Protein AF-A0A554JNN0-F1 (afdb_monomer)

Radius of gyration: 25.22 Å; Cα contacts (8 Å, |Δi|>4): 628; chains: 1; bounding box: 62×43×75 Å

Secondary structure (DSSP, 8-state):
----PPTT-GGGGSPPBPPPGGGTT-HHHHHHHHHHHHHHHTSTT--EEEGGGGT--BSEEEEESTTTS--------SSPPPPPPP--EEEEEEEEEEEE-S-EEEEEEEETTEEEEEEEEEEESEEEEEEE-TTS-EEEEEEETHHHHHHHHHHHHHTT--GGGT-EEEEE---SSPPPEEEEE-SHHHHHHHHHHHHTT---SEEE-PPPEEETTTTEEE--HHHHHHHHTT--EE--SS--HHHHHHHHTT--SEEEEES--SPPPHHHHTTSTTEEEEEESSSTTTT-SS-HHHHHHHHT-S----EEEE--SSTT-SEEEE-

pLDDT: mean 88.9, std 14.0, range [33.22, 98.75]

Structure (mmCIF, N/CA/C/O backbone):
data_AF-A0A554JNN0-F1
#
_entry.id   AF-A0A554JNN0-F1
#
loop_
_atom_site.group_PDB
_atom_site.id
_atom_site.type_symbol
_atom_site.label_atom_id
_atom_site.label_alt_id
_atom_site.label_comp_id
_atom_site.label_asym_id
_atom_site.label_entity_id
_atom_site.label_seq_id
_atom_site.pdbx_PDB_ins_code
_atom_site.Cartn_x
_atom_site.Cartn_y
_atom_site.Cartn_z
_atom_site.occupancy
_atom_site.B_iso_or_equiv
_atom_site.auth_seq_id
_atom_site.auth_comp_id
_atom_site.auth_asym_id
_atom_site.auth_atom_id
_atom_site.pdbx_PDB_model_num
ATOM 1 N N . MET A 1 1 ? 6.873 5.621 24.718 1.00 60.12 1 MET A N 1
ATOM 2 C CA . MET A 1 1 ? 6.036 5.608 23.501 1.00 60.12 1 MET A CA 1
ATOM 3 C C . MET A 1 1 ? 5.618 4.165 23.280 1.00 60.12 1 MET A C 1
ATOM 5 O O . MET A 1 1 ? 6.473 3.307 23.474 1.00 60.12 1 MET A O 1
ATOM 9 N N . LYS A 1 2 ? 4.340 3.880 23.017 1.00 79.38 2 LYS A N 1
ATOM 10 C CA . LYS A 1 2 ? 3.855 2.496 22.898 1.00 79.38 2 LYS A CA 1
ATOM 11 C C . LYS A 1 2 ? 3.923 2.032 21.443 1.00 79.38 2 LYS A C 1
ATOM 13 O O . LYS A 1 2 ? 3.616 2.806 20.545 1.00 79.38 2 LYS A O 1
ATOM 18 N N . GLU A 1 3 ? 4.375 0.803 21.228 1.00 87.62 3 GLU A N 1
ATOM 19 C CA . GLU A 1 3 ? 4.420 0.168 19.907 1.00 87.62 3 GLU A CA 1
ATOM 20 C C . GLU A 1 3 ? 3.164 -0.673 19.672 1.00 87.62 3 GLU A C 1
ATOM 22 O O . GLU A 1 3 ? 2.516 -1.107 20.630 1.00 87.62 3 GLU A O 1
ATOM 27 N N . ILE A 1 4 ? 2.831 -0.908 18.399 1.00 90.81 4 ILE A N 1
ATOM 28 C CA . ILE A 1 4 ? 1.707 -1.766 18.024 1.00 90.81 4 ILE A CA 1
ATOM 29 C C . ILE A 1 4 ? 2.109 -3.228 18.222 1.00 90.81 4 ILE A C 1
ATOM 31 O O . ILE A 1 4 ? 2.967 -3.760 17.512 1.00 90.81 4 ILE A O 1
ATOM 35 N N . VAL A 1 5 ? 1.473 -3.891 19.183 1.00 85.69 5 VAL A N 1
ATOM 36 C CA . VAL A 1 5 ? 1.703 -5.308 19.456 1.00 85.69 5 VAL A CA 1
ATOM 37 C C . VAL A 1 5 ? 1.178 -6.171 18.310 1.00 85.69 5 VAL A C 1
ATOM 39 O O . VAL A 1 5 ? 0.179 -5.844 17.663 1.00 85.69 5 VAL A O 1
ATOM 42 N N . GLN A 1 6 ? 1.872 -7.276 18.060 1.00 89.81 6 GLN A N 1
ATOM 43 C CA . GLN A 1 6 ? 1.575 -8.211 16.976 1.00 89.81 6 GLN A CA 1
ATOM 44 C C . GLN A 1 6 ? 0.825 -9.448 17.489 1.00 89.81 6 GLN A C 1
ATOM 46 O O . GLN A 1 6 ? 0.803 -9.715 18.696 1.00 89.81 6 GLN A O 1
ATOM 51 N N . ASP A 1 7 ? 0.215 -10.200 16.571 1.00 81.94 7 ASP A N 1
ATOM 52 C CA . ASP A 1 7 ? -0.456 -11.472 16.849 1.00 81.94 7 ASP A CA 1
ATOM 53 C C . ASP A 1 7 ? 0.439 -12.401 17.684 1.00 81.94 7 ASP A C 1
ATOM 55 O O . ASP A 1 7 ? 1.658 -12.457 17.518 1.00 81.94 7 ASP A O 1
ATOM 59 N N . GLY A 1 8 ? -0.182 -13.090 18.640 1.00 81.81 8 GLY A N 1
ATOM 60 C CA . GLY A 1 8 ? 0.491 -13.794 19.733 1.00 81.81 8 GLY A CA 1
ATOM 61 C C . GLY A 1 8 ? 0.581 -12.995 21.040 1.00 81.81 8 GLY A C 1
ATOM 62 O O . GLY A 1 8 ? 0.733 -13.600 22.102 1.00 81.81 8 GLY A O 1
ATOM 63 N N . ALA A 1 9 ? 0.417 -11.666 21.018 1.00 81.00 9 ALA A N 1
ATOM 64 C CA . ALA A 1 9 ? 0.306 -10.877 22.244 1.00 81.00 9 ALA A CA 1
ATOM 65 C C . ALA A 1 9 ? -1.024 -11.183 22.976 1.00 81.00 9 ALA A C 1
ATOM 67 O O . ALA A 1 9 ? -2.091 -10.973 22.394 1.00 81.00 9 ALA A O 1
ATOM 68 N N . PRO A 1 10 ? -1.012 -11.609 24.260 1.00 90.06 10 PRO A N 1
ATOM 69 C CA . PRO A 1 10 ? -2.232 -12.032 24.963 1.00 90.06 10 PRO A CA 1
ATOM 70 C C . PRO A 1 10 ? -3.334 -10.968 25.022 1.00 90.06 10 PRO A C 1
ATOM 72 O O . PRO A 1 10 ? -4.518 -11.288 24.972 1.00 90.06 10 PRO A O 1
ATOM 75 N N . VAL A 1 11 ? -2.946 -9.692 25.082 1.00 93.69 11 VAL A N 1
ATOM 76 C CA . VAL A 1 11 ? -3.864 -8.542 25.117 1.00 93.69 11 VAL A CA 1
ATOM 77 C C . VAL A 1 11 ? -4.769 -8.452 23.883 1.00 93.69 11 VAL A C 1
ATOM 79 O O . VAL A 1 11 ? -5.900 -8.000 24.006 1.00 93.69 11 VAL A O 1
ATOM 82 N N . LEU A 1 12 ? -4.316 -8.933 22.719 1.00 93.62 12 LEU A N 1
ATOM 83 C CA . LEU A 1 12 ? -5.098 -8.938 21.477 1.00 93.62 12 LEU A CA 1
ATOM 84 C C . LEU A 1 12 ? -6.195 -10.005 21.458 1.00 93.62 12 LEU A C 1
ATOM 86 O O . LEU A 1 12 ? -7.053 -9.973 20.584 1.00 93.62 12 LEU A O 1
ATOM 90 N N . ARG A 1 13 ? -6.140 -10.967 22.385 1.00 96.75 13 ARG A N 1
ATOM 91 C CA . ARG A 1 13 ? -7.076 -12.096 22.483 1.00 96.75 13 ARG A CA 1
ATOM 92 C C . ARG A 1 13 ? -7.992 -12.001 23.706 1.00 96.75 13 ARG A C 1
ATOM 94 O O . ARG A 1 13 ? -8.853 -12.853 23.900 1.00 96.75 13 ARG A O 1
ATOM 101 N N . GLY A 1 14 ? -7.809 -10.977 24.541 1.00 95.31 14 GLY A N 1
ATOM 102 C CA . GLY A 1 14 ? -8.673 -10.690 25.682 1.00 95.31 14 GLY A CA 1
ATOM 103 C C . GLY A 1 14 ? -9.831 -9.766 25.308 1.00 95.31 14 GLY A C 1
ATOM 104 O O . GLY A 1 14 ? -9.698 -8.903 24.444 1.00 95.31 14 GLY A O 1
ATOM 105 N N . THR A 1 15 ? -10.964 -9.902 25.996 1.00 98.12 15 THR A N 1
ATOM 106 C CA . THR A 1 15 ? -12.033 -8.899 25.932 1.00 98.12 15 THR A CA 1
ATOM 107 C C . THR A 1 15 ? -11.616 -7.667 26.729 1.00 98.12 15 THR A C 1
ATOM 109 O O . THR A 1 15 ? -11.332 -7.763 27.922 1.00 98.12 15 THR A O 1
ATOM 112 N N . ALA A 1 16 ? -11.581 -6.511 26.073 1.00 98.25 16 ALA A N 1
ATOM 113 C CA . ALA A 1 16 ? -11.189 -5.256 26.691 1.00 98.25 16 ALA A CA 1
ATOM 114 C C . ALA A 1 16 ? -12.245 -4.766 27.696 1.00 98.25 16 ALA A C 1
ATOM 116 O O . ALA A 1 16 ? -13.455 -4.881 27.471 1.00 98.25 16 ALA A O 1
ATOM 117 N N . GLU A 1 17 ? -11.780 -4.168 28.789 1.00 98.31 17 GLU A N 1
ATOM 118 C CA . GLU A 1 17 ? -12.611 -3.610 29.849 1.00 98.31 17 GLU A CA 1
ATOM 119 C C . GLU A 1 17 ? -13.149 -2.225 29.462 1.00 98.31 17 GLU A C 1
ATOM 121 O O . GLU A 1 17 ? -12.465 -1.450 28.785 1.00 98.31 17 GLU A O 1
ATOM 126 N N . PRO A 1 18 ? -14.370 -1.854 29.878 1.00 98.50 18 PRO A N 1
ATOM 127 C CA . PRO A 1 18 ? -14.846 -0.488 29.707 1.00 98.50 18 PRO A CA 1
ATOM 128 C C . PRO A 1 18 ? -13.898 0.524 30.366 1.00 98.50 18 PRO A C 1
ATOM 130 O O . PRO A 1 18 ? -13.476 0.337 31.505 1.00 98.50 18 PRO A O 1
ATOM 133 N N . VAL A 1 19 ? -13.617 1.632 29.680 1.00 98.50 19 VAL A N 1
ATOM 134 C CA . VAL A 1 19 ? -12.950 2.799 30.264 1.00 98.50 19 VAL A CA 1
ATOM 135 C C . VAL A 1 19 ? -13.787 3.295 31.453 1.00 98.50 19 VAL A C 1
ATOM 137 O O . VAL A 1 19 ? -14.963 3.625 31.254 1.00 98.50 19 VAL A O 1
ATOM 140 N N . PRO A 1 20 ? -13.221 3.357 32.675 1.00 98.00 20 PRO A N 1
ATOM 141 C CA . PRO A 1 20 ? -13.942 3.797 33.867 1.00 98.00 20 PRO A CA 1
ATOM 142 C C . PRO A 1 20 ? -14.425 5.251 33.792 1.00 98.00 20 PRO A C 1
ATOM 144 O O . PRO A 1 20 ? -13.711 6.121 33.298 1.00 98.00 20 PRO A O 1
ATOM 147 N N . GLU A 1 21 ? -15.578 5.545 34.404 1.00 97.25 21 GLU A N 1
ATOM 148 C CA . GLU A 1 21 ? -16.181 6.894 34.436 1.00 97.25 21 GLU A CA 1
ATOM 149 C C . GLU A 1 21 ? -15.220 7.996 34.911 1.00 97.25 21 GLU A C 1
ATOM 151 O O . GLU A 1 21 ? -15.190 9.092 34.360 1.00 97.25 21 GLU A O 1
ATOM 156 N N . LYS A 1 22 ? -14.370 7.687 35.894 1.00 97.31 22 LYS A N 1
ATOM 157 C CA . LYS A 1 22 ? -13.381 8.626 36.447 1.00 97.31 22 LYS A CA 1
ATOM 158 C C . LYS A 1 22 ? -12.305 9.079 35.448 1.00 97.31 22 LYS A C 1
ATOM 160 O O . LYS A 1 22 ? -11.602 10.042 35.734 1.00 97.31 22 LYS A O 1
ATOM 165 N N . LEU A 1 23 ? -12.127 8.364 34.332 1.00 97.31 23 LEU A N 1
ATOM 166 C CA . LEU A 1 23 ? -11.116 8.688 33.325 1.00 97.31 23 LEU A CA 1
ATOM 167 C C . LEU A 1 23 ? -11.629 9.660 32.255 1.00 97.31 23 LEU A C 1
ATOM 169 O O . LEU A 1 23 ? -10.813 10.276 31.569 1.00 97.31 23 LEU A O 1
ATOM 173 N N . PHE A 1 24 ? -12.939 9.850 32.109 1.00 97.69 24 PHE A N 1
ATOM 174 C CA . PHE A 1 24 ? -13.470 10.834 31.165 1.00 97.69 24 PHE A CA 1
ATOM 175 C C . PHE A 1 24 ? -13.072 12.255 31.592 1.00 97.69 24 PHE A C 1
ATOM 177 O O . PHE A 1 24 ? -13.142 12.610 32.766 1.00 97.69 24 PHE A O 1
ATOM 184 N N . GLY A 1 25 ? -12.586 13.055 30.641 1.00 95.06 25 GLY A N 1
ATOM 185 C CA . GLY A 1 25 ? -12.036 14.395 30.877 1.00 95.06 25 GLY A CA 1
ATOM 186 C C . GLY A 1 25 ? -10.689 14.418 31.616 1.00 95.06 25 GLY A C 1
ATOM 187 O O . GLY A 1 25 ? -10.175 15.497 31.906 1.00 95.06 25 GLY A O 1
ATOM 188 N N . SER A 1 26 ? -10.105 13.256 31.927 1.00 97.50 26 SER A N 1
ATOM 189 C CA . SER A 1 26 ? -8.841 13.169 32.661 1.00 97.50 26 SER A CA 1
ATOM 190 C C . SER A 1 26 ? -7.610 13.350 31.756 1.00 97.50 26 SER A C 1
ATOM 192 O O . SER A 1 26 ? -7.635 12.966 30.580 1.00 97.50 26 SER A O 1
ATOM 194 N N . PRO A 1 27 ? -6.483 13.846 32.305 1.00 97.56 27 PRO A N 1
ATOM 195 C CA . PRO A 1 27 ? -5.201 13.857 31.597 1.00 97.56 27 PRO A CA 1
ATOM 196 C C . PRO A 1 27 ? -4.705 12.459 31.206 1.00 97.56 27 PRO A C 1
ATOM 198 O O . PRO A 1 27 ? -4.003 12.315 30.210 1.00 97.56 27 PRO A O 1
ATOM 201 N N . GLU A 1 28 ? -5.071 11.430 31.974 1.00 97.38 28 GLU A N 1
ATOM 202 C CA . GLU A 1 28 ? -4.690 10.039 31.715 1.00 97.38 28 GLU A CA 1
ATOM 203 C C . GLU A 1 28 ? -5.331 9.513 30.424 1.00 97.38 28 GLU A C 1
ATOM 205 O O . GLU A 1 28 ? -4.630 8.995 29.555 1.00 97.38 28 GLU A O 1
ATOM 210 N N . LEU A 1 29 ? -6.641 9.720 30.246 1.00 97.69 29 LEU A N 1
ATOM 211 C CA . LEU A 1 29 ? -7.334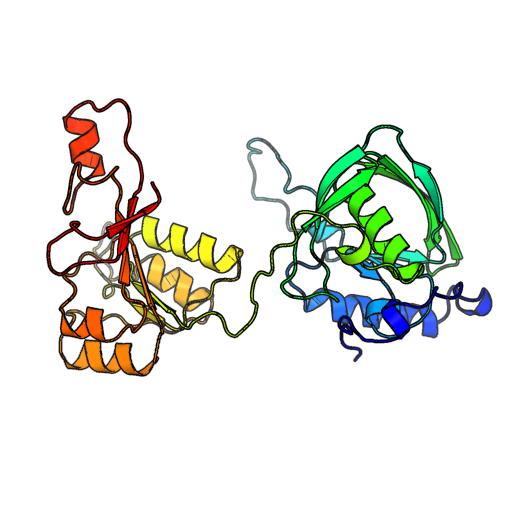 9.335 29.014 1.00 97.69 29 LEU A CA 1
ATOM 212 C C . LEU A 1 29 ? -6.835 10.141 27.810 1.00 97.69 29 LEU A C 1
ATOM 214 O O . LEU A 1 29 ? -6.620 9.574 26.741 1.00 97.69 29 LEU A O 1
ATOM 218 N N . ALA A 1 30 ? -6.597 11.444 27.984 1.00 96.62 30 ALA A N 1
ATOM 219 C CA . ALA A 1 30 ? -6.022 12.282 26.933 1.00 96.62 30 ALA A CA 1
ATOM 220 C C . ALA A 1 30 ? -4.623 11.796 26.517 1.00 96.62 30 ALA A C 1
ATOM 222 O O . ALA A 1 30 ? -4.306 11.754 25.328 1.00 96.62 30 ALA A O 1
ATOM 223 N N . ARG A 1 31 ? -3.796 11.375 27.484 1.00 97.00 31 ARG A N 1
ATOM 224 C CA . ARG A 1 31 ? -2.476 10.801 27.210 1.00 97.00 31 ARG A CA 1
ATOM 225 C C . ARG A 1 31 ? -2.576 9.476 26.459 1.00 97.00 31 ARG A C 1
ATOM 227 O O . ARG A 1 31 ? -1.810 9.278 25.524 1.00 97.00 31 ARG A O 1
ATOM 234 N N . LEU A 1 32 ? -3.516 8.607 26.831 1.00 97.56 32 LEU A N 1
ATOM 235 C CA . LEU A 1 32 ? -3.752 7.344 26.131 1.00 97.56 32 LEU A CA 1
ATOM 236 C C . LEU A 1 32 ? -4.152 7.572 24.668 1.00 97.56 32 LEU A C 1
ATOM 238 O O . LEU A 1 32 ? -3.576 6.951 23.781 1.00 97.56 32 LEU A O 1
ATOM 242 N N . VAL A 1 33 ? -5.096 8.484 24.415 1.00 97.19 33 VAL A N 1
ATOM 243 C CA . VAL A 1 33 ? -5.505 8.850 23.048 1.00 97.19 33 VAL A CA 1
ATOM 244 C C . VAL A 1 33 ? -4.307 9.356 22.246 1.00 97.19 33 VAL A C 1
ATOM 246 O O . VAL A 1 33 ? -4.108 8.920 21.117 1.00 97.19 33 VAL A O 1
ATOM 249 N N . LYS A 1 34 ? -3.469 10.209 22.847 1.00 96.00 34 LYS A N 1
ATOM 250 C CA . LYS A 1 34 ? -2.254 10.710 22.201 1.00 96.00 34 LYS A CA 1
ATOM 251 C C . LYS A 1 34 ? -1.250 9.597 21.889 1.00 96.00 34 LYS A C 1
ATOM 253 O O . LYS A 1 34 ? -0.681 9.585 20.807 1.00 96.00 34 LYS A O 1
ATOM 258 N N . ASP A 1 35 ? -1.033 8.658 22.810 1.00 96.69 35 ASP A N 1
ATOM 259 C CA . ASP A 1 35 ? -0.132 7.524 22.572 1.00 96.69 35 ASP A CA 1
ATOM 260 C C . ASP A 1 35 ? -0.649 6.628 21.423 1.00 96.69 35 ASP A C 1
ATOM 262 O O . ASP A 1 35 ? 0.155 6.072 20.678 1.00 96.69 35 ASP A O 1
ATOM 266 N N . MET A 1 36 ? -1.972 6.500 21.257 1.00 97.44 36 MET A N 1
ATOM 267 C CA . MET A 1 36 ? -2.581 5.783 20.126 1.00 97.44 36 MET A CA 1
ATOM 268 C C . MET A 1 36 ? -2.426 6.533 18.806 1.00 97.44 36 MET A C 1
ATOM 270 O O . MET A 1 36 ? -2.120 5.912 17.794 1.00 97.44 36 MET A O 1
ATOM 274 N N . GLU A 1 37 ? -2.614 7.851 18.816 1.00 95.00 37 GLU A N 1
ATOM 275 C CA . GLU A 1 37 ? -2.383 8.709 17.652 1.00 95.00 37 GLU A CA 1
ATOM 276 C C . GLU A 1 37 ? -0.914 8.637 17.213 1.00 95.00 37 GLU A C 1
ATOM 278 O O . GLU A 1 37 ? -0.634 8.289 16.075 1.00 95.00 37 GLU A O 1
ATOM 283 N N . GLU A 1 38 ? 0.040 8.814 18.134 1.00 93.69 38 GLU A N 1
ATOM 284 C CA . GLU A 1 38 ? 1.478 8.688 17.845 1.00 93.69 38 GLU A CA 1
ATOM 285 C C . GLU A 1 38 ? 1.861 7.301 17.291 1.00 93.69 38 GLU A C 1
ATOM 287 O O . GLU A 1 38 ? 2.803 7.192 16.504 1.00 93.69 38 GLU A O 1
ATOM 292 N N . ALA A 1 39 ? 1.168 6.234 17.704 1.00 92.38 39 ALA A N 1
ATOM 293 C CA . ALA A 1 39 ? 1.380 4.889 17.174 1.00 92.38 39 ALA A CA 1
ATOM 294 C C . ALA A 1 39 ? 0.796 4.727 15.762 1.00 92.38 39 ALA A C 1
ATOM 296 O O . ALA A 1 39 ? 1.474 4.199 14.885 1.00 92.38 39 ALA A O 1
ATOM 297 N N . LEU A 1 40 ? -0.427 5.211 15.531 1.00 93.06 40 LEU A N 1
ATOM 298 C CA . LEU A 1 40 ? -1.102 5.145 14.233 1.00 93.06 40 LEU A CA 1
ATOM 299 C C . LEU A 1 40 ? -0.416 6.021 13.171 1.00 93.06 40 LEU A C 1
ATOM 301 O O . LEU A 1 40 ? -0.373 5.666 11.994 1.00 93.06 40 LEU A O 1
ATOM 305 N N . ASP A 1 41 ? 0.167 7.144 13.578 1.00 88.56 41 ASP A N 1
ATOM 306 C CA . ASP A 1 41 ? 0.812 8.102 12.678 1.00 88.56 41 ASP A CA 1
ATOM 307 C C . ASP A 1 41 ? 2.071 7.548 12.013 1.00 88.56 41 ASP A C 1
ATOM 309 O O . ASP A 1 41 ? 2.408 7.962 10.904 1.00 88.56 41 ASP A O 1
ATOM 313 N N . LYS A 1 42 ? 2.724 6.572 12.651 1.00 84.25 42 LYS A N 1
ATOM 314 C CA . LYS A 1 42 ? 3.874 5.850 12.089 1.00 84.25 42 LYS A CA 1
ATOM 315 C C . LYS A 1 42 ? 3.485 4.849 11.007 1.00 84.25 42 LYS A C 1
ATOM 317 O O . LYS A 1 42 ? 4.336 4.444 10.222 1.00 84.25 42 LYS A O 1
ATOM 322 N N . GLU A 1 43 ? 2.219 4.456 10.963 1.00 82.31 43 GLU A N 1
ATOM 323 C CA . GLU A 1 43 ? 1.699 3.493 10.004 1.00 82.31 43 GLU A CA 1
ATOM 324 C C . GLU A 1 43 ? 1.011 4.269 8.878 1.00 82.31 43 GLU A C 1
ATOM 326 O O . GLU A 1 43 ? -0.122 4.726 9.032 1.00 82.31 43 GLU A O 1
ATOM 331 N N . ILE A 1 44 ? 1.709 4.456 7.753 1.00 73.94 44 ILE A N 1
ATOM 332 C CA . ILE A 1 44 ? 1.276 5.321 6.637 1.00 73.94 44 ILE A CA 1
ATOM 333 C C . ILE A 1 44 ? -0.139 4.964 6.152 1.00 73.94 44 ILE A C 1
ATOM 335 O O . ILE A 1 44 ? -0.956 5.856 5.925 1.00 73.94 44 ILE A O 1
ATOM 339 N N . GLU A 1 45 ? -0.450 3.671 6.068 1.00 71.38 45 GLU A N 1
ATOM 340 C CA . GLU A 1 45 ? -1.737 3.159 5.579 1.00 71.38 45 GLU A CA 1
ATOM 341 C C . GLU A 1 45 ? -2.769 2.895 6.690 1.00 71.38 45 GLU A C 1
ATOM 343 O O . GLU A 1 45 ? -3.907 2.514 6.417 1.00 71.38 45 GLU A O 1
ATOM 348 N N . GLY A 1 46 ? -2.405 3.085 7.962 1.00 85.69 46 GLY A N 1
ATOM 349 C CA . GLY A 1 46 ? -3.290 2.791 9.086 1.00 85.69 46 GLY A CA 1
ATOM 350 C C . GLY A 1 46 ? -4.472 3.762 9.155 1.00 85.69 46 GLY A C 1
ATOM 351 O O . GLY A 1 46 ? -4.280 4.965 9.329 1.00 85.69 46 GLY A O 1
ATOM 352 N N . VAL A 1 47 ? -5.705 3.260 9.070 1.00 92.19 47 VAL A N 1
ATOM 353 C CA . VAL A 1 47 ? -6.926 4.097 9.114 1.00 92.19 47 VAL A CA 1
ATOM 354 C C . VAL A 1 47 ? -7.547 4.215 10.508 1.00 92.19 47 VAL A C 1
ATOM 356 O O . VAL A 1 47 ? -8.242 5.193 10.796 1.00 92.19 47 VAL A O 1
ATOM 359 N N . ALA A 1 48 ? -7.303 3.238 11.377 1.00 96.88 48 ALA A N 1
ATOM 360 C CA . ALA A 1 48 ? -7.841 3.158 12.727 1.00 96.88 48 ALA A CA 1
ATOM 361 C C . ALA A 1 48 ? -6.917 2.325 13.631 1.00 96.88 48 ALA A C 1
ATOM 363 O O . ALA A 1 48 ? -6.017 1.640 13.139 1.00 96.88 48 ALA A O 1
ATOM 364 N N . LEU A 1 49 ? -7.100 2.454 14.947 1.00 98.06 49 LEU A N 1
ATOM 365 C CA . LEU A 1 49 ? -6.337 1.705 15.944 1.00 98.06 49 LEU A CA 1
ATOM 366 C C . LEU A 1 49 ? -7.147 1.527 17.233 1.00 98.06 49 LEU A C 1
ATOM 368 O O . LEU A 1 49 ? -7.634 2.509 17.805 1.00 98.06 49 LEU A O 1
ATOM 372 N N . ALA A 1 50 ? -7.220 0.300 17.741 1.00 98.69 50 ALA A N 1
ATOM 373 C CA . ALA A 1 50 ? -7.817 -0.035 19.028 1.00 98.69 50 ALA A CA 1
ATOM 374 C C . ALA A 1 50 ? -6.773 -0.051 20.159 1.00 98.69 50 ALA A C 1
ATOM 376 O O . ALA A 1 50 ? -5.623 -0.448 19.979 1.00 98.69 50 ALA A O 1
ATOM 377 N N . ALA A 1 51 ? -7.171 0.335 21.373 1.00 98.50 51 ALA A N 1
ATOM 378 C CA . ALA A 1 51 ? -6.278 0.397 22.533 1.00 98.50 51 ALA A CA 1
ATOM 379 C C . ALA A 1 51 ? -5.580 -0.946 22.861 1.00 98.50 51 ALA A C 1
ATOM 381 O O . ALA A 1 51 ? -4.391 -0.912 23.209 1.00 98.50 51 ALA A O 1
ATOM 382 N N . PRO A 1 52 ? -6.217 -2.130 22.691 1.00 98.56 52 PRO A N 1
ATOM 383 C CA . PRO A 1 52 ? -5.531 -3.412 22.862 1.00 98.56 52 PRO A CA 1
ATOM 384 C C . PRO A 1 52 ? -4.303 -3.570 21.960 1.00 98.56 52 PRO A C 1
ATOM 386 O O . PRO A 1 52 ? -3.320 -4.182 22.376 1.00 98.56 52 PRO A O 1
ATOM 389 N N . GLN A 1 53 ? -4.303 -2.953 20.774 1.00 98.19 53 GLN A N 1
ATOM 390 C CA . GLN A 1 53 ? -3.184 -3.010 19.833 1.00 98.19 53 GLN A CA 1
ATOM 391 C C . GLN A 1 53 ? -1.950 -2.248 20.311 1.00 98.19 53 GLN A C 1
ATOM 393 O O . GLN A 1 53 ? -0.863 -2.524 19.829 1.00 98.19 53 GLN A O 1
ATOM 398 N N . ILE A 1 54 ? -2.069 -1.362 21.300 1.00 97.38 54 ILE A N 1
ATOM 399 C CA . ILE A 1 54 ? -0.918 -0.750 21.989 1.00 97.38 54 ILE A CA 1
ATOM 400 C C . ILE A 1 54 ? -0.739 -1.306 23.410 1.00 97.38 54 ILE A C 1
ATOM 402 O O . ILE A 1 54 ? -0.163 -0.660 24.289 1.00 97.38 54 ILE A O 1
ATOM 406 N N . GLY A 1 55 ? -1.280 -2.498 23.672 1.00 96.19 55 GLY A N 1
ATOM 407 C CA . GLY A 1 55 ? -1.149 -3.189 24.951 1.00 96.19 55 GLY A CA 1
ATOM 408 C C . GLY A 1 55 ? -2.017 -2.633 26.079 1.00 96.19 55 GLY A C 1
ATOM 409 O O . GLY A 1 55 ? -1.693 -2.847 27.246 1.00 96.19 55 GLY A O 1
ATOM 410 N N . VAL A 1 56 ? -3.092 -1.900 25.769 1.00 97.88 56 VAL A N 1
ATOM 411 C CA . VAL A 1 56 ? -4.013 -1.345 26.772 1.00 97.88 56 VAL A CA 1
ATOM 412 C C . VAL A 1 56 ? -5.377 -2.023 26.655 1.00 97.88 56 VAL A C 1
ATOM 414 O O . VAL A 1 56 ? -6.058 -1.824 25.654 1.00 97.88 56 VAL A O 1
ATOM 417 N N . PRO A 1 57 ? -5.833 -2.784 27.663 1.00 97.75 57 PRO A N 1
ATOM 418 C CA . PRO A 1 57 ? -7.049 -3.587 27.566 1.00 97.75 57 PRO A CA 1
ATOM 419 C C . PRO A 1 57 ? -8.320 -2.754 27.809 1.00 97.75 57 PRO A C 1
ATOM 421 O O . PRO A 1 57 ? -9.197 -3.180 28.550 1.00 97.75 57 PRO A O 1
ATOM 424 N N . TYR A 1 58 ? -8.430 -1.565 27.209 1.00 98.62 58 TYR A N 1
ATOM 425 C CA . TYR A 1 58 ? -9.618 -0.715 27.314 1.00 98.62 58 TYR A CA 1
ATOM 426 C C . TYR A 1 58 ? -10.459 -0.724 26.039 1.00 98.62 58 TYR A C 1
ATOM 428 O O . TYR A 1 58 ? -9.934 -0.788 24.929 1.00 98.62 58 TYR A O 1
ATOM 436 N N . ARG A 1 59 ? -11.783 -0.609 26.195 1.00 98.69 59 ARG A N 1
ATOM 437 C CA . ARG A 1 59 ? -12.746 -0.468 25.094 1.00 98.69 59 ARG A CA 1
ATOM 438 C C . ARG A 1 59 ? -12.657 0.921 24.476 1.00 98.69 59 ARG A C 1
ATOM 440 O O . ARG A 1 59 ? -13.499 1.777 24.728 1.00 98.69 59 ARG A O 1
ATOM 447 N N . LEU A 1 60 ? -11.619 1.162 23.692 1.00 98.62 60 LEU A N 1
ATOM 448 C CA . LEU A 1 60 ? -11.365 2.448 23.063 1.00 98.62 60 LEU A CA 1
ATOM 449 C C . LEU A 1 60 ? -10.687 2.229 21.714 1.00 98.62 60 LEU A C 1
ATOM 451 O O . LEU A 1 60 ? -9.735 1.459 21.630 1.00 98.62 60 LEU A O 1
ATOM 455 N N . PHE A 1 61 ? -11.153 2.919 20.677 1.00 98.69 61 PHE A N 1
ATOM 456 C CA . PHE A 1 61 ? -10.453 2.988 19.395 1.00 98.69 61 PHE A CA 1
ATOM 457 C C . PHE A 1 61 ? -10.483 4.407 18.826 1.00 98.69 61 PHE A C 1
ATOM 459 O O . PHE A 1 61 ? -11.334 5.227 19.194 1.00 98.69 61 PHE A O 1
ATOM 466 N N . ILE A 1 62 ? -9.542 4.691 17.931 1.00 98.00 62 ILE A N 1
ATOM 467 C CA . ILE A 1 62 ? -9.455 5.945 17.181 1.00 98.00 62 ILE A CA 1
ATOM 468 C C . ILE A 1 62 ? -9.568 5.684 15.680 1.00 98.00 62 ILE A C 1
ATOM 470 O O . ILE A 1 62 ? -9.188 4.617 15.208 1.00 98.00 62 ILE A O 1
ATOM 474 N N . VAL A 1 63 ? -10.073 6.663 14.929 1.00 96.12 63 VAL A N 1
ATOM 475 C CA . VAL A 1 63 ? -10.178 6.619 13.462 1.00 96.12 63 VAL A CA 1
ATOM 476 C C . VAL A 1 63 ? -9.610 7.904 12.875 1.00 96.12 63 VAL A C 1
ATOM 478 O O . VAL A 1 63 ? -10.029 8.990 13.269 1.00 96.12 63 VAL A O 1
ATOM 481 N N . ARG A 1 64 ? -8.692 7.805 11.911 1.00 90.31 64 ARG A N 1
ATOM 482 C CA . ARG A 1 64 ? -8.118 8.958 11.199 1.00 90.31 64 ARG A CA 1
ATOM 483 C C . ARG A 1 64 ? -9.072 9.439 10.110 1.00 90.31 64 ARG A C 1
ATOM 485 O O . ARG A 1 64 ? -9.344 8.719 9.148 1.00 90.31 64 ARG A O 1
ATOM 492 N N . LYS A 1 65 ? -9.607 10.657 10.231 1.00 83.56 65 LYS A N 1
ATOM 493 C CA . LYS A 1 65 ? -10.553 11.202 9.238 1.00 83.56 65 LYS A CA 1
ATOM 494 C C . LYS A 1 65 ? -9.891 11.458 7.891 1.00 83.56 65 LYS A C 1
ATOM 496 O O . LYS A 1 65 ? -10.461 11.138 6.854 1.00 83.56 65 LYS A O 1
ATOM 501 N N . ASP A 1 66 ? -8.681 11.997 7.911 1.00 78.81 66 ASP A N 1
ATOM 502 C CA . ASP A 1 66 ? -7.873 12.297 6.727 1.00 78.81 66 ASP A CA 1
ATOM 503 C C . ASP A 1 66 ? -7.563 11.051 5.881 1.00 78.81 66 ASP A C 1
ATOM 505 O O . ASP A 1 66 ? -7.385 11.174 4.674 1.00 78.81 66 ASP A O 1
ATOM 509 N N . ARG A 1 67 ? -7.583 9.856 6.490 1.00 79.69 67 ARG A N 1
ATOM 510 C CA . ARG A 1 67 ? -7.331 8.563 5.824 1.00 79.69 67 ARG A CA 1
ATOM 511 C C . ARG A 1 67 ? -8.599 7.756 5.511 1.00 79.69 67 ARG A C 1
ATOM 513 O O . ARG A 1 67 ? -8.518 6.697 4.902 1.00 79.69 67 ARG A O 1
ATOM 520 N N . THR A 1 68 ? -9.774 8.228 5.937 1.00 70.31 68 THR A N 1
ATOM 521 C CA . THR A 1 68 ? -11.064 7.521 5.765 1.00 70.31 68 THR A CA 1
ATOM 522 C C . THR A 1 68 ? -12.072 8.276 4.914 1.00 70.31 68 THR A C 1
ATOM 524 O O . THR A 1 68 ? -13.117 7.729 4.544 1.00 70.31 68 THR A O 1
ATOM 527 N N . LEU A 1 69 ? -11.777 9.530 4.575 1.00 56.66 69 LEU A N 1
ATOM 528 C CA . LEU A 1 69 ? -12.511 10.232 3.541 1.00 56.66 69 LEU A CA 1
ATOM 529 C C . LEU A 1 69 ? -12.178 9.579 2.197 1.00 56.66 69 LEU A C 1
ATOM 531 O O . LEU A 1 69 ? -11.001 9.360 1.906 1.00 56.66 69 LEU A O 1
ATOM 535 N N . PRO A 1 70 ? -13.177 9.266 1.353 1.00 43.53 70 PRO A N 1
ATOM 536 C CA . PRO A 1 70 ? -12.867 8.932 -0.024 1.00 43.53 70 PRO A CA 1
ATOM 537 C C . PRO A 1 70 ? -12.040 10.089 -0.586 1.00 43.53 70 PRO A C 1
ATOM 539 O O . PRO A 1 70 ? -12.435 11.246 -0.395 1.00 43.53 70 PRO A O 1
ATOM 542 N N . PHE A 1 71 ? -10.933 9.792 -1.285 1.00 36.78 71 PHE A N 1
ATOM 543 C CA . PHE A 1 71 ? -10.387 10.733 -2.262 1.00 36.78 71 PHE A CA 1
ATOM 544 C C . PHE A 1 71 ? -11.593 11.287 -2.992 1.00 36.78 71 PHE A C 1
ATOM 546 O O . PHE A 1 71 ? -12.370 10.522 -3.577 1.00 36.78 71 PHE A O 1
ATOM 553 N N . GLN A 1 72 ? -11.843 12.581 -2.824 1.00 36.28 72 GLN A N 1
ATOM 554 C CA . GLN A 1 72 ? -12.991 13.199 -3.435 1.00 36.28 72 GLN A CA 1
ATOM 555 C C . GLN A 1 72 ? -12.935 12.835 -4.919 1.00 36.28 72 GLN A C 1
ATOM 557 O O . GLN A 1 72 ? -12.065 13.305 -5.647 1.00 36.28 72 GLN A O 1
ATOM 562 N N . LYS A 1 73 ? -13.895 12.028 -5.390 1.00 33.22 73 LYS A N 1
ATOM 563 C CA . LYS A 1 73 ? -14.333 12.068 -6.787 1.00 33.22 73 LYS A CA 1
ATOM 564 C C . LYS A 1 73 ? -15.013 13.420 -6.998 1.00 33.22 73 LYS A C 1
ATOM 566 O O . LYS A 1 73 ? -16.196 13.503 -7.312 1.00 33.22 73 LYS A O 1
ATOM 571 N N . GLU A 1 74 ? -14.291 14.504 -6.756 1.00 35.06 74 GLU A N 1
ATOM 572 C CA . GLU A 1 74 ? -14.645 15.782 -7.313 1.00 35.06 74 GLU A CA 1
ATOM 573 C C . GLU A 1 74 ? -14.247 15.672 -8.778 1.00 35.06 74 GLU A C 1
ATOM 575 O O . GLU A 1 74 ? -13.075 15.713 -9.142 1.00 35.06 74 GLU A O 1
ATOM 580 N N . GLY A 1 75 ? -15.258 15.471 -9.631 1.00 43.34 75 GLY A N 1
ATOM 581 C CA . GLY A 1 75 ? -15.128 15.812 -11.042 1.00 43.34 75 GLY A CA 1
ATOM 582 C C . GLY A 1 75 ? -14.497 17.204 -11.168 1.00 43.34 75 GLY A C 1
ATOM 583 O O . GLY A 1 75 ? -14.601 18.003 -10.236 1.00 43.34 75 GLY A O 1
ATOM 584 N N . PRO A 1 76 ? -13.830 17.495 -12.291 1.00 34.22 76 PRO A N 1
ATOM 585 C CA . PRO A 1 76 ? -12.813 18.536 -12.394 1.00 34.22 76 PRO A CA 1
ATOM 586 C C . PRO A 1 76 ? -13.326 19.870 -11.842 1.00 34.22 76 PRO A C 1
ATOM 588 O O . PRO A 1 76 ? -14.053 20.598 -12.520 1.00 34.22 76 PRO A O 1
ATOM 591 N N . LYS A 1 77 ? -12.962 20.204 -10.599 1.00 43.34 77 LYS A N 1
ATOM 592 C CA . LYS A 1 77 ? -13.200 21.541 -10.067 1.00 43.34 77 LYS A CA 1
ATOM 593 C C . LYS A 1 77 ? -12.090 22.441 -10.581 1.00 43.34 77 LYS A C 1
ATOM 595 O O . LYS A 1 77 ? -10.908 22.155 -10.423 1.00 43.34 77 LYS A O 1
ATOM 600 N N . LYS A 1 78 ? -12.478 23.545 -11.219 1.00 38.56 78 LYS A N 1
ATOM 601 C CA . LYS A 1 78 ? -11.554 24.623 -11.575 1.00 38.56 78 LYS A CA 1
ATOM 602 C C . LYS A 1 78 ? -11.070 25.293 -10.288 1.00 38.56 78 LYS A C 1
ATOM 604 O O . LYS A 1 78 ? -11.814 26.063 -9.688 1.00 38.56 78 LYS A O 1
A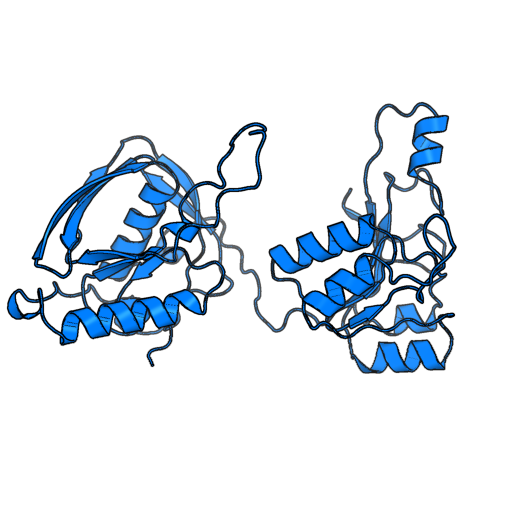TOM 609 N N . GLY A 1 79 ? -9.840 25.004 -9.888 1.00 49.66 79 GLY A N 1
ATOM 610 C CA . GLY A 1 79 ? -9.163 25.653 -8.768 1.00 49.66 79 GLY A CA 1
ATOM 611 C C . GLY A 1 79 ? -8.019 24.791 -8.233 1.00 49.66 79 GLY A C 1
ATOM 612 O O . GLY A 1 79 ? -8.001 23.590 -8.501 1.00 49.66 79 GLY A O 1
ATOM 613 N N . PRO A 1 80 ? -7.050 25.377 -7.512 1.00 39.53 80 PRO A N 1
ATOM 614 C CA . PRO A 1 80 ? -6.056 24.589 -6.795 1.00 39.53 80 PRO A CA 1
ATOM 615 C C . PRO A 1 80 ? -6.762 23.661 -5.788 1.00 39.53 80 PRO A C 1
ATOM 617 O O . PRO A 1 80 ? -7.779 24.067 -5.214 1.00 39.53 80 PRO A O 1
ATOM 620 N N . PRO A 1 81 ? -6.260 22.429 -5.583 1.00 48.22 81 PRO A N 1
ATOM 621 C CA . PRO A 1 81 ? -6.824 21.512 -4.601 1.00 48.22 81 PRO A CA 1
ATOM 622 C C . PRO A 1 81 ? -6.870 22.191 -3.230 1.00 48.22 81 PRO A C 1
ATOM 624 O O . PRO A 1 81 ? -5.937 22.902 -2.847 1.00 48.22 81 PRO A O 1
ATOM 627 N N . ALA A 1 82 ? -7.976 22.000 -2.506 1.00 48.69 82 ALA A N 1
ATOM 628 C CA . ALA A 1 82 ? -8.051 22.445 -1.123 1.00 48.69 82 ALA A CA 1
ATOM 629 C C . ALA A 1 82 ? -6.901 21.790 -0.336 1.00 48.69 82 ALA A C 1
ATOM 631 O O . ALA A 1 82 ? -6.595 20.620 -0.590 1.00 48.69 82 ALA A O 1
ATOM 632 N N . PRO A 1 83 ? -6.245 22.514 0.589 1.00 46.53 83 PRO A N 1
ATOM 633 C CA . PRO A 1 83 ? -5.238 21.902 1.442 1.00 46.53 83 PRO A CA 1
ATOM 634 C C . PRO A 1 83 ? -5.853 20.690 2.158 1.00 46.53 83 PRO A C 1
ATOM 636 O O . PRO A 1 83 ? -7.033 20.751 2.529 1.00 46.53 83 PRO A O 1
ATOM 639 N N . PRO A 1 84 ? -5.093 19.591 2.330 1.00 50.91 84 PRO A N 1
ATOM 640 C CA . PRO A 1 84 ? -5.592 18.427 3.042 1.00 50.91 84 PRO A CA 1
ATOM 641 C C . PRO A 1 84 ? -6.093 18.866 4.425 1.00 50.91 84 PRO A C 1
ATOM 643 O O . PRO A 1 84 ? -5.480 19.747 5.043 1.00 50.91 84 PRO A O 1
ATOM 646 N N . PRO A 1 85 ? -7.225 18.317 4.900 1.00 51.44 85 PRO A N 1
ATOM 647 C CA . PRO A 1 85 ? -7.708 18.627 6.236 1.00 51.44 85 PRO A CA 1
ATOM 648 C C . PRO A 1 85 ? -6.602 18.330 7.253 1.00 51.44 85 PRO A C 1
ATOM 650 O O . PRO A 1 85 ? -5.815 17.401 7.068 1.00 51.44 85 PRO A O 1
ATOM 653 N N . ALA A 1 86 ? -6.528 19.137 8.315 1.00 56.59 86 ALA A N 1
ATOM 654 C CA . ALA A 1 86 ? -5.590 18.879 9.399 1.00 56.59 86 ALA A CA 1
ATOM 655 C C . ALA A 1 86 ? -5.778 17.437 9.911 1.00 56.59 86 ALA A C 1
ATOM 657 O O . ALA A 1 86 ? -6.921 16.968 9.948 1.00 56.59 86 ALA A O 1
ATOM 658 N N . PRO A 1 87 ? -4.691 16.738 10.286 1.00 64.88 87 PRO A N 1
ATOM 659 C CA . PRO A 1 87 ? -4.791 15.396 10.842 1.00 64.88 87 PRO A CA 1
ATOM 660 C C . PRO A 1 87 ? -5.724 15.438 12.054 1.00 64.88 87 PRO A C 1
ATOM 662 O O . PRO A 1 87 ? -5.474 16.148 13.026 1.00 64.88 87 PRO A O 1
ATOM 665 N N . GLU A 1 88 ? -6.855 14.744 11.941 1.00 82.50 88 GLU A N 1
ATOM 666 C CA . GLU A 1 88 ? -7.909 14.740 12.951 1.00 82.50 88 GLU A CA 1
ATOM 667 C C . GLU A 1 88 ? -8.335 13.295 13.206 1.00 82.50 88 GLU A C 1
ATOM 669 O O . GLU A 1 88 ? -8.759 12.578 12.290 1.00 82.50 88 GLU A O 1
ATOM 674 N N . VAL A 1 89 ? -8.246 12.876 14.468 1.00 90.75 89 VAL A N 1
ATOM 675 C CA . VAL A 1 89 ? -8.738 11.577 14.929 1.00 90.75 89 VAL A CA 1
ATOM 676 C C . VAL A 1 89 ? -10.137 11.698 15.529 1.00 90.75 89 VAL A C 1
ATOM 678 O O . VAL A 1 89 ? -10.428 12.581 16.335 1.00 90.75 89 VAL A O 1
ATOM 681 N N . GLU A 1 90 ? -11.022 10.766 15.189 1.00 94.38 90 GLU A N 1
ATOM 682 C CA . GLU A 1 90 ? -12.248 10.530 15.944 1.00 94.38 90 GLU A CA 1
ATOM 683 C C . GLU A 1 90 ? -12.018 9.454 16.991 1.00 94.38 90 GLU A C 1
ATOM 685 O O . GLU A 1 90 ? -11.600 8.349 16.664 1.00 94.38 90 GLU A O 1
ATOM 690 N N . VAL A 1 91 ? -12.372 9.748 18.239 1.00 97.62 91 VAL A N 1
ATOM 691 C CA . VAL A 1 91 ? -12.204 8.813 19.356 1.00 97.62 91 VAL A CA 1
ATOM 692 C C . VAL A 1 91 ? -13.546 8.211 19.755 1.00 97.62 91 VAL A C 1
ATOM 694 O O . VAL A 1 91 ? -14.518 8.945 19.970 1.00 97.62 91 VAL A O 1
ATOM 697 N N . TYR A 1 92 ? -13.592 6.888 19.888 1.00 98.44 92 TYR A N 1
ATOM 698 C CA . TYR A 1 92 ? -14.764 6.120 20.298 1.00 98.44 92 TYR A CA 1
ATOM 699 C C . TYR A 1 92 ? -14.440 5.357 21.581 1.00 98.44 92 TYR A C 1
ATOM 701 O O . TYR A 1 92 ? -13.706 4.372 21.571 1.00 98.44 92 TYR A O 1
ATOM 709 N N . VAL A 1 93 ? -14.987 5.831 22.698 1.00 98.69 93 VAL A N 1
ATOM 710 C CA . VAL A 1 93 ? -14.8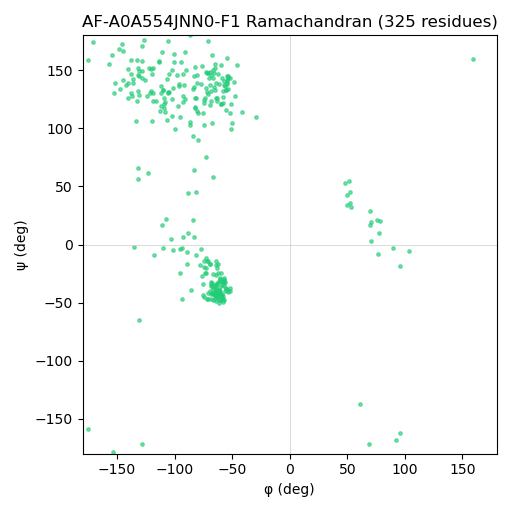02 5.249 24.031 1.00 98.69 93 VAL A CA 1
ATOM 711 C C . VAL A 1 93 ? -16.026 4.421 24.404 1.00 98.69 93 VAL A C 1
ATOM 713 O O . VAL A 1 93 ? -17.157 4.867 24.222 1.00 98.69 93 VAL A O 1
ATOM 716 N N . ASN A 1 94 ? -15.811 3.224 24.941 1.00 98.50 94 ASN A N 1
ATOM 717 C CA . ASN A 1 94 ? -16.835 2.234 25.277 1.00 98.50 94 ASN A CA 1
ATOM 718 C C . ASN A 1 94 ? -17.849 1.989 24.142 1.00 98.50 94 ASN A C 1
ATOM 720 O O . ASN A 1 94 ? -19.054 2.105 24.371 1.00 98.50 94 ASN A O 1
ATOM 724 N N . PRO A 1 95 ? -17.393 1.684 22.911 1.00 98.38 95 PRO A N 1
ATOM 725 C CA . PRO A 1 95 ? -18.288 1.529 21.777 1.00 98.38 95 PRO A CA 1
ATOM 726 C C . PRO A 1 95 ? -19.109 0.229 21.823 1.00 98.38 95 PRO A C 1
ATOM 728 O O . PRO A 1 95 ? -18.644 -0.825 22.279 1.00 98.38 95 PRO A O 1
ATOM 731 N N . GLU A 1 96 ? -20.316 0.315 21.267 1.00 97.75 96 GLU A N 1
ATOM 732 C CA . GLU A 1 96 ? -21.288 -0.761 21.084 1.00 97.75 96 GLU A CA 1
ATOM 733 C C . GLU A 1 96 ? -21.943 -0.657 19.694 1.00 97.75 96 GLU A C 1
ATOM 735 O O . GLU A 1 96 ? -22.434 0.405 19.300 1.00 97.75 96 GLU A O 1
ATOM 740 N N . ILE A 1 97 ? -21.985 -1.765 18.946 1.00 98.19 97 ILE A N 1
ATOM 741 C CA . ILE A 1 97 ? -22.752 -1.853 17.697 1.00 98.19 97 ILE A CA 1
ATOM 742 C C . ILE A 1 97 ? -24.225 -2.092 18.040 1.00 98.19 97 ILE A C 1
ATOM 744 O O . ILE A 1 97 ? -24.594 -3.152 18.532 1.00 98.19 97 ILE A O 1
ATOM 748 N N . LEU A 1 98 ? -25.082 -1.115 17.742 1.00 97.69 98 LEU A N 1
ATOM 749 C CA . LEU A 1 98 ? -26.516 -1.179 18.036 1.00 97.69 98 LEU A CA 1
ATOM 750 C C . LEU A 1 98 ? -27.327 -1.880 16.948 1.00 97.69 98 LEU A C 1
ATOM 752 O O . LEU A 1 98 ? -28.331 -2.533 17.225 1.00 97.69 98 LEU A O 1
ATOM 756 N N . LYS A 1 99 ? -26.972 -1.630 15.685 1.00 97.44 99 LYS A N 1
ATOM 757 C CA . LYS A 1 99 ? -27.727 -2.092 14.515 1.00 97.44 99 LYS A CA 1
ATOM 758 C C . LYS A 1 99 ? -26.770 -2.443 13.394 1.00 97.44 99 LYS A C 1
ATOM 760 O O . LYS A 1 99 ? -25.821 -1.706 13.140 1.00 97.44 99 LYS A O 1
ATOM 765 N N . THR A 1 100 ? -27.093 -3.506 12.674 1.00 97.88 100 THR A N 1
ATOM 766 C CA . THR A 1 100 ? -26.390 -3.925 11.462 1.00 97.88 100 THR A CA 1
ATOM 767 C C . THR A 1 100 ? -27.386 -4.142 10.325 1.00 97.88 100 THR A C 1
ATOM 769 O O . THR A 1 100 ? -28.557 -4.476 10.539 1.00 97.88 100 THR A O 1
ATOM 772 N N . SER A 1 101 ? -26.957 -3.912 9.086 1.00 97.62 101 SER A N 1
ATOM 773 C CA . SER A 1 101 ? -27.767 -4.232 7.909 1.00 97.62 101 SER A CA 1
ATOM 774 C C . SER A 1 101 ? -27.867 -5.740 7.697 1.00 97.62 101 SER A C 1
ATOM 776 O O . SER A 1 101 ? -26.905 -6.463 7.904 1.00 97.62 101 SER A O 1
ATOM 778 N N . ARG A 1 102 ? -28.984 -6.245 7.158 1.00 96.38 102 ARG A N 1
ATOM 779 C CA . ARG A 1 102 ? -29.046 -7.656 6.712 1.00 96.38 102 ARG A CA 1
ATOM 780 C C . ARG A 1 102 ? -28.065 -7.952 5.575 1.00 96.38 102 ARG A C 1
ATOM 782 O O . ARG A 1 102 ? -27.535 -9.054 5.490 1.00 96.38 102 ARG A O 1
ATOM 789 N N . LYS A 1 103 ? -27.849 -6.968 4.698 1.00 96.69 103 LYS A N 1
ATOM 790 C CA . LYS A 1 103 ? -26.911 -7.068 3.581 1.00 96.69 103 LYS A CA 1
ATOM 791 C C . LYS A 1 103 ? -25.474 -7.007 4.098 1.00 96.69 103 LYS A C 1
ATOM 793 O O . LYS A 1 103 ? -25.156 -6.158 4.937 1.00 96.69 103 LYS A O 1
ATOM 798 N N . ARG A 1 104 ? -24.644 -7.910 3.581 1.00 97.38 104 ARG A N 1
ATOM 799 C CA . ARG A 1 104 ? -23.209 -8.000 3.849 1.00 97.38 104 ARG A CA 1
ATOM 800 C C . ARG A 1 104 ? -22.435 -7.844 2.545 1.00 97.38 104 ARG A C 1
ATOM 802 O O . ARG A 1 104 ? -22.952 -8.216 1.492 1.00 97.38 104 ARG A O 1
ATOM 809 N N . ALA A 1 105 ? -21.220 -7.328 2.639 1.00 91.81 105 ALA A N 1
ATOM 810 C CA . ALA A 1 105 ? -20.269 -7.235 1.543 1.00 91.81 105 ALA A CA 1
ATOM 811 C C . ALA A 1 105 ? -19.009 -8.031 1.887 1.00 91.81 105 ALA A C 1
ATOM 813 O O . ALA A 1 105 ? -18.621 -8.118 3.053 1.00 91.81 105 ALA A O 1
ATOM 814 N N . ASN A 1 106 ? -18.393 -8.618 0.864 1.00 93.62 106 ASN A N 1
ATOM 815 C CA . ASN A 1 106 ? -17.040 -9.144 0.975 1.00 93.62 106 ASN A CA 1
ATOM 816 C C . ASN A 1 106 ? -16.077 -7.977 0.790 1.00 93.62 106 ASN A C 1
ATOM 818 O O . ASN A 1 106 ? -16.207 -7.239 -0.187 1.00 93.62 106 ASN A O 1
ATOM 822 N N . MET A 1 107 ? -15.170 -7.794 1.738 1.00 88.44 107 MET A N 1
ATOM 823 C CA . MET A 1 107 ? -14.228 -6.684 1.745 1.00 88.44 107 MET A CA 1
ATOM 824 C C . MET A 1 107 ? -12.853 -7.221 2.114 1.00 88.44 107 MET A C 1
ATOM 826 O O . MET A 1 107 ? -12.742 -8.089 2.980 1.00 88.44 107 MET A O 1
ATOM 830 N N . ASP A 1 108 ? -11.822 -6.727 1.441 1.00 89.38 108 ASP A N 1
ATOM 831 C CA . ASP A 1 108 ? -10.454 -7.078 1.793 1.00 89.38 108 ASP A CA 1
ATOM 832 C C . ASP A 1 108 ? -10.035 -6.292 3.042 1.00 89.38 108 ASP A C 1
ATOM 834 O O . ASP A 1 108 ? -10.375 -5.116 3.209 1.00 89.38 108 ASP A O 1
ATOM 838 N N . GLU A 1 109 ? -9.353 -6.979 3.954 1.00 89.50 109 GLU A N 1
ATOM 839 C CA . GLU A 1 109 ? -8.872 -6.458 5.230 1.00 89.50 109 GLU A CA 1
ATOM 840 C C . GLU A 1 109 ? -7.401 -6.811 5.432 1.00 89.50 109 GLU A C 1
ATOM 842 O O . GLU A 1 109 ? -6.942 -7.897 5.070 1.00 89.50 109 GLU A O 1
ATOM 847 N N . GLY A 1 110 ? -6.694 -5.886 6.073 1.00 88.56 110 GLY A N 1
ATOM 848 C CA . GLY A 1 110 ? -5.426 -6.110 6.756 1.00 88.56 110 GLY A CA 1
ATOM 849 C C . GLY A 1 110 ? -5.520 -5.549 8.176 1.00 88.56 110 GLY A C 1
ATOM 850 O O . GLY A 1 110 ? -6.489 -4.872 8.520 1.00 88.56 110 GLY A O 1
ATOM 851 N N . CYS A 1 111 ? -4.527 -5.833 9.017 1.00 93.56 111 CYS A N 1
ATOM 852 C CA . CYS A 1 111 ? -4.499 -5.358 10.399 1.00 93.56 111 CYS A CA 1
ATOM 853 C C . CYS A 1 111 ? -3.078 -4.976 10.814 1.00 93.56 111 CYS A C 1
ATOM 855 O O . CYS A 1 111 ? -2.135 -5.736 10.589 1.00 93.56 111 CYS A O 1
ATOM 857 N N . LEU A 1 112 ? -2.931 -3.847 11.512 1.00 91.19 112 LEU A N 1
ATOM 858 C CA . LEU A 1 112 ? -1.638 -3.368 12.022 1.00 91.19 112 LEU A CA 1
ATOM 859 C C . LEU A 1 112 ? -0.999 -4.323 13.051 1.00 91.19 112 LEU A C 1
ATOM 861 O O . LEU A 1 112 ? 0.216 -4.294 13.255 1.00 91.19 112 LEU A O 1
ATOM 865 N N . SER A 1 113 ? -1.804 -5.197 13.665 1.00 89.50 113 SER A N 1
ATOM 866 C CA . SER A 1 113 ? -1.360 -6.256 14.581 1.00 89.50 113 SER A CA 1
ATOM 867 C C . SER A 1 113 ? -1.166 -7.620 13.910 1.00 89.50 113 SER A C 1
ATOM 869 O O . SER A 1 113 ? -0.730 -8.557 14.570 1.00 89.50 113 SER A O 1
ATOM 871 N N . VAL A 1 114 ? -1.470 -7.767 12.619 1.00 86.38 114 VAL A N 1
ATOM 872 C CA . VAL A 1 114 ? -1.238 -9.003 11.853 1.00 86.38 114 VAL A CA 1
ATOM 873 C C . VAL A 1 114 ? -0.540 -8.645 10.542 1.00 86.38 114 VAL A C 1
ATOM 875 O O . VAL A 1 114 ? -1.094 -8.745 9.446 1.00 86.38 114 VAL A O 1
ATOM 878 N N . ARG A 1 115 ? 0.696 -8.162 10.665 1.00 80.06 115 ARG A N 1
ATOM 879 C CA . ARG A 1 115 ? 1.447 -7.628 9.527 1.00 80.06 115 ARG A CA 1
ATOM 880 C C . ARG A 1 115 ? 1.691 -8.674 8.442 1.00 80.06 115 ARG A C 1
ATOM 882 O O . ARG A 1 115 ? 2.063 -9.817 8.713 1.00 80.06 115 ARG A O 1
ATOM 889 N N . GLY A 1 116 ? 1.523 -8.242 7.194 1.00 68.88 116 GLY A N 1
ATOM 890 C CA . GLY A 1 116 ? 1.772 -9.067 6.016 1.00 68.88 116 GLY A CA 1
ATOM 891 C C . GLY A 1 116 ? 0.777 -10.197 5.796 1.00 68.88 116 GLY A C 1
ATOM 892 O O . GLY A 1 116 ? 1.059 -11.117 5.032 1.00 68.88 116 GLY A O 1
ATOM 893 N N . ILE A 1 117 ? -0.381 -10.158 6.446 1.00 76.31 117 ILE A N 1
ATOM 894 C CA . ILE A 1 117 ? -1.500 -11.036 6.122 1.00 76.31 117 ILE A CA 1
ATOM 895 C C . ILE A 1 117 ? -2.676 -10.153 5.739 1.00 76.31 117 ILE A C 1
ATOM 897 O O . ILE A 1 117 ? -3.006 -9.202 6.443 1.00 76.31 117 ILE A O 1
ATOM 901 N N . TYR A 1 118 ? -3.302 -10.502 4.625 1.00 84.94 118 TYR A N 1
ATOM 902 C CA . TYR A 1 118 ? -4.529 -9.896 4.140 1.00 84.94 118 TYR A CA 1
ATOM 903 C C . TYR A 1 118 ? -5.529 -11.002 3.847 1.00 84.94 118 TYR A C 1
ATOM 905 O O . TYR A 1 118 ? -5.160 -12.158 3.633 1.00 84.94 118 TYR A O 1
ATOM 913 N N . GLY A 1 119 ? -6.806 -10.668 3.833 1.00 88.19 119 GLY A N 1
ATOM 914 C CA . GLY A 1 119 ? -7.833 -11.615 3.436 1.00 88.19 119 GLY A CA 1
ATOM 915 C C . GLY A 1 119 ? -9.183 -10.956 3.296 1.00 88.19 119 GLY A C 1
ATOM 916 O O . GLY A 1 119 ? -9.370 -9.792 3.634 1.00 88.19 119 GLY A O 1
ATOM 917 N N . THR A 1 120 ? -10.142 -11.731 2.820 1.00 93.25 120 THR A N 1
ATOM 918 C CA . THR A 1 120 ? -11.492 -11.247 2.571 1.00 93.25 120 THR A CA 1
ATOM 919 C C . THR A 1 120 ? -12.390 -11.582 3.759 1.00 93.25 120 THR A C 1
ATOM 921 O O . THR A 1 120 ? -12.621 -12.754 4.073 1.00 93.25 120 THR A O 1
ATOM 924 N N . THR A 1 121 ? -12.949 -10.569 4.410 1.00 95.12 121 THR A N 1
ATOM 925 C CA . THR A 1 121 ? -13.964 -10.713 5.460 1.00 95.12 121 THR A CA 1
ATOM 926 C C . THR A 1 121 ? -15.354 -10.439 4.890 1.00 95.12 121 THR A C 1
ATOM 928 O O . THR A 1 121 ? -15.523 -9.770 3.871 1.00 95.12 121 THR A O 1
ATOM 931 N N . SER A 1 122 ? -16.388 -10.963 5.550 1.00 97.12 122 SER A N 1
ATOM 932 C CA . SER A 1 122 ? -17.772 -10.592 5.252 1.00 97.12 122 SER A CA 1
ATOM 933 C C . SER A 1 122 ? -18.263 -9.619 6.317 1.00 97.12 122 SER A C 1
ATOM 935 O O . SER A 1 122 ? -18.474 -10.028 7.458 1.00 97.12 122 SER A O 1
ATOM 937 N N . ARG A 1 123 ? -18.478 -8.353 5.963 1.00 97.56 123 ARG A N 1
ATOM 938 C CA . ARG A 1 123 ? -18.911 -7.283 6.883 1.00 97.56 123 ARG A CA 1
ATOM 939 C C . ARG A 1 123 ? -20.306 -6.789 6.553 1.00 97.56 123 ARG A C 1
ATOM 941 O O . ARG A 1 123 ? -20.784 -6.970 5.431 1.00 97.56 123 ARG A O 1
ATOM 948 N N . HIS A 1 124 ? -20.996 -6.205 7.520 1.00 98.12 124 HIS A N 1
ATOM 949 C CA . HIS A 1 124 ? -22.285 -5.578 7.272 1.00 98.12 124 HIS A CA 1
ATOM 950 C C . HIS A 1 124 ? -22.091 -4.279 6.478 1.00 98.12 124 HIS A C 1
ATOM 952 O O . HIS A 1 124 ? -21.292 -3.420 6.825 1.00 98.12 124 HIS A O 1
ATOM 958 N N . GLU A 1 125 ? -22.855 -4.086 5.399 1.00 95.88 125 GLU A N 1
ATOM 959 C CA . GLU A 1 125 ? -22.693 -2.876 4.573 1.00 95.88 125 GLU A CA 1
ATOM 960 C C . GLU A 1 125 ? -22.982 -1.579 5.334 1.00 95.88 125 GLU A C 1
ATOM 962 O O . GLU A 1 125 ? -22.532 -0.507 4.919 1.00 95.88 125 GLU A O 1
ATOM 967 N N . ARG A 1 126 ? -23.787 -1.659 6.401 1.00 97.31 126 ARG A N 1
ATOM 968 C CA . ARG A 1 126 ? -24.122 -0.541 7.277 1.00 97.31 126 ARG A CA 1
ATOM 969 C C . ARG A 1 126 ? -24.162 -0.975 8.732 1.00 97.31 126 ARG A C 1
ATOM 971 O O . ARG A 1 126 ? -24.763 -1.998 9.065 1.00 97.31 126 ARG A O 1
ATOM 978 N N . VAL A 1 127 ? -23.633 -0.114 9.592 1.00 97.69 127 VAL A N 1
ATOM 979 C CA . VAL A 1 127 ? -23.588 -0.300 11.043 1.00 97.69 127 VAL A CA 1
ATOM 980 C C . VAL A 1 127 ? -23.972 1.000 11.739 1.00 97.69 127 VAL A C 1
ATOM 982 O O . VAL A 1 127 ? -23.624 2.085 11.279 1.00 97.69 127 VAL A O 1
ATOM 985 N N . THR A 1 128 ? -24.700 0.905 12.848 1.00 98.12 128 THR A N 1
ATOM 986 C CA . THR A 1 128 ? -24.888 2.015 13.787 1.00 98.12 128 THR A CA 1
ATOM 987 C C . THR A 1 128 ? -24.127 1.708 15.060 1.00 98.12 128 THR A C 1
ATOM 989 O O . THR A 1 128 ? -24.413 0.705 15.712 1.00 98.12 128 THR A O 1
ATOM 992 N N . ILE A 1 129 ? -23.193 2.584 15.417 1.00 97.75 129 ILE A N 1
ATOM 993 C CA . ILE A 1 129 ? -22.406 2.485 16.642 1.00 97.75 129 ILE A CA 1
ATOM 994 C C . ILE A 1 129 ? -22.869 3.536 17.650 1.00 97.75 129 ILE A C 1
ATOM 996 O O . ILE A 1 129 ? -23.184 4.668 17.275 1.00 97.75 129 ILE A O 1
ATOM 1000 N N . ARG A 1 130 ? -22.885 3.169 18.928 1.00 98.38 130 ARG A N 1
ATOM 1001 C CA . ARG A 1 130 ? -22.988 4.082 20.067 1.00 98.38 130 ARG A CA 1
ATOM 1002 C C . ARG A 1 130 ? -21.675 4.057 20.821 1.00 98.38 130 ARG A C 1
ATOM 1004 O O . ARG A 1 130 ? -21.124 2.988 21.037 1.00 98.38 130 ARG A O 1
ATOM 1011 N N . ALA A 1 131 ? -21.180 5.215 21.221 1.00 98.31 131 ALA A N 1
ATOM 1012 C CA . ALA A 1 131 ? -19.975 5.346 22.026 1.00 98.31 131 ALA A CA 1
ATOM 1013 C C . ALA A 1 131 ? -20.035 6.640 22.846 1.00 98.31 131 ALA A C 1
ATOM 1015 O O . ALA A 1 131 ? -20.989 7.418 22.758 1.00 98.31 131 ALA A O 1
ATOM 1016 N N . ARG A 1 132 ? -18.980 6.896 23.611 1.00 98.00 132 ARG A N 1
ATOM 1017 C CA . ARG A 1 132 ? -18.701 8.180 24.249 1.00 98.00 132 ARG A CA 1
ATOM 1018 C C . ARG A 1 132 ? -17.448 8.812 23.658 1.00 98.00 132 ARG A C 1
ATOM 1020 O O . ARG A 1 132 ? -16.604 8.130 23.078 1.00 98.00 132 ARG A O 1
ATOM 1027 N N . ARG A 1 133 ? -17.323 10.125 23.799 1.00 96.88 133 ARG A N 1
ATOM 1028 C CA . ARG A 1 133 ? -16.101 10.881 23.506 1.00 96.88 133 ARG A CA 1
ATOM 1029 C C . ARG A 1 133 ? -15.229 10.988 24.765 1.00 96.88 133 ARG A C 1
ATOM 1031 O O . ARG A 1 133 ? -15.725 10.716 25.859 1.00 96.88 133 ARG A O 1
ATOM 1038 N N . PRO A 1 134 ? -13.949 11.390 24.652 1.00 96.44 134 PRO A N 1
ATOM 1039 C CA . PRO A 1 134 ? -13.065 11.543 25.809 1.00 96.44 134 PRO A CA 1
ATOM 1040 C C . PRO A 1 134 ? -13.581 12.512 26.878 1.00 96.44 134 PRO A C 1
ATOM 1042 O O . PRO A 1 134 ? -13.292 12.317 28.052 1.00 96.44 134 PRO A O 1
ATOM 1045 N N . ASP A 1 135 ? -14.370 13.519 26.497 1.00 95.25 135 ASP A N 1
ATOM 1046 C CA . ASP A 1 135 ? -15.028 14.463 27.415 1.00 95.25 135 ASP A CA 1
ATOM 1047 C C . ASP A 1 135 ? -16.271 13.882 28.119 1.00 95.25 135 ASP A C 1
ATOM 1049 O O . ASP A 1 135 ? -16.874 14.529 28.971 1.00 95.25 135 ASP A O 1
ATOM 1053 N N . GLY A 1 136 ? -16.661 12.655 27.769 1.00 94.62 136 GLY A N 1
ATOM 1054 C CA . GLY A 1 136 ? -17.813 11.958 28.320 1.00 94.62 136 GLY A CA 1
ATOM 1055 C C . GLY A 1 136 ? -19.126 12.185 27.574 1.00 94.62 136 GLY A C 1
ATOM 1056 O O . GLY A 1 136 ? -20.117 11.548 27.941 1.00 94.62 136 GLY A O 1
ATOM 1057 N N . SER A 1 137 ? -19.155 13.024 26.537 1.00 96.50 137 SER A N 1
ATOM 1058 C CA . SER A 1 137 ? -20.340 13.226 25.699 1.00 96.50 137 SER A CA 1
ATOM 1059 C C . SER A 1 137 ? -20.693 11.962 24.906 1.00 96.50 137 SER A C 1
ATOM 1061 O O . SER A 1 137 ? -19.825 11.172 24.534 1.00 96.50 137 SER A O 1
ATOM 1063 N N . ASN A 1 138 ? -21.987 11.743 24.663 1.00 96.69 138 ASN A N 1
ATOM 1064 C CA . ASN A 1 138 ? -22.469 10.584 23.912 1.00 96.69 138 ASN A CA 1
ATOM 1065 C C . ASN A 1 138 ? -22.395 10.837 22.404 1.00 96.69 138 ASN A C 1
ATOM 1067 O O . ASN A 1 138 ? -22.692 11.934 21.932 1.00 96.69 138 ASN A O 1
ATOM 1071 N N . VAL A 1 139 ? -22.087 9.791 21.641 1.00 95.81 139 VAL A N 1
ATOM 1072 C CA . VAL A 1 139 ? -22.170 9.788 20.182 1.00 95.81 139 VAL A CA 1
ATOM 1073 C C . VAL A 1 139 ? -22.909 8.542 19.701 1.00 95.81 139 VAL A C 1
ATOM 1075 O O . VAL A 1 139 ? -22.613 7.424 20.115 1.00 95.81 139 VAL A O 1
ATOM 1078 N N . GLU A 1 140 ? -23.863 8.734 18.796 1.00 97.50 140 GLU A N 1
ATOM 1079 C CA . GLU A 1 140 ? -24.478 7.658 18.022 1.00 97.50 140 GLU A CA 1
ATOM 1080 C C . GLU A 1 140 ? -24.305 7.979 16.538 1.00 97.50 140 GLU A C 1
ATOM 1082 O O . GLU A 1 140 ? -24.617 9.086 16.094 1.00 97.50 140 GLU A O 1
ATOM 1087 N N . ARG A 1 141 ? -23.764 7.033 15.766 1.00 93.56 141 ARG A N 1
ATOM 1088 C CA . ARG A 1 141 ? -23.427 7.256 14.359 1.00 93.56 141 ARG A CA 1
ATOM 1089 C C . ARG A 1 141 ? -23.755 6.046 13.502 1.00 93.56 141 ARG A C 1
ATOM 1091 O O . ARG A 1 141 ? -23.268 4.947 13.742 1.00 93.56 141 ARG A O 1
ATOM 1098 N N . GLY A 1 142 ? -24.535 6.280 12.449 1.00 94.75 142 GLY A N 1
ATOM 1099 C CA . GLY A 1 142 ? -24.677 5.350 11.332 1.00 94.75 142 GLY A CA 1
ATOM 1100 C C . GLY A 1 142 ? -23.545 5.517 10.318 1.00 94.75 142 GLY A C 1
ATOM 1101 O O . GLY A 1 142 ? -23.217 6.639 9.932 1.00 94.75 142 GLY A O 1
ATOM 1102 N N . ALA A 1 143 ? -22.988 4.406 9.855 1.00 93.75 143 ALA A N 1
ATOM 1103 C CA . ALA A 1 143 ? -21.935 4.334 8.852 1.00 93.75 143 ALA A CA 1
ATOM 1104 C C . ALA A 1 143 ? -22.269 3.285 7.782 1.00 93.75 143 ALA A C 1
ATOM 1106 O O . ALA A 1 143 ? -23.092 2.396 8.003 1.00 93.75 143 ALA A O 1
ATOM 1107 N N . GLY A 1 144 ? -21.641 3.407 6.613 1.00 93.50 144 GLY A N 1
ATOM 1108 C CA . GLY A 1 144 ? -21.682 2.400 5.557 1.00 93.50 144 GLY A CA 1
ATOM 1109 C C . GLY A 1 144 ? -20.357 2.319 4.803 1.00 93.50 144 GLY A C 1
ATOM 1110 O O . GLY A 1 144 ? -19.518 3.210 4.950 1.00 93.50 144 GLY A O 1
ATOM 1111 N N . GLY A 1 145 ? -20.177 1.265 4.006 1.00 90.62 145 GLY A N 1
ATOM 1112 C CA . GLY A 1 145 ? -18.934 1.029 3.261 1.00 90.62 145 GLY A CA 1
ATOM 1113 C C . GLY A 1 145 ? -17.728 0.876 4.193 1.00 90.62 145 GLY A C 1
ATOM 1114 O O . GLY A 1 145 ? -17.846 0.252 5.245 1.00 90.62 145 GLY A O 1
ATOM 1115 N N . LEU A 1 146 ? -16.596 1.497 3.840 1.00 90.75 146 LEU A N 1
ATOM 1116 C CA . LEU A 1 146 ? -15.342 1.410 4.604 1.00 90.75 146 LEU A CA 1
ATOM 1117 C C . LEU A 1 146 ? -15.507 1.786 6.087 1.00 90.75 146 LEU A C 1
ATOM 1119 O O . LEU A 1 146 ? -14.957 1.126 6.955 1.00 90.75 146 LEU A O 1
ATOM 1123 N N . MET A 1 147 ? -16.309 2.802 6.414 1.00 94.25 147 MET A N 1
ATOM 1124 C CA . MET A 1 147 ? -16.499 3.193 7.817 1.00 94.25 147 MET A CA 1
ATOM 1125 C C . MET A 1 147 ? -17.276 2.135 8.625 1.00 94.25 147 MET A C 1
ATOM 1127 O O . MET A 1 147 ? -17.029 1.972 9.815 1.00 94.25 147 MET A O 1
ATOM 1131 N N . ALA A 1 148 ? -18.205 1.399 7.998 1.00 96.06 148 ALA A N 1
ATOM 1132 C CA . ALA A 1 148 ? -18.872 0.276 8.666 1.00 96.06 148 ALA A CA 1
ATOM 1133 C C . ALA A 1 148 ? -17.891 -0.881 8.907 1.00 96.06 148 ALA A C 1
ATOM 1135 O O . ALA A 1 148 ? -17.840 -1.404 10.016 1.00 96.06 148 ALA A O 1
ATOM 1136 N N . GLN A 1 149 ? -17.053 -1.186 7.910 1.00 96.69 149 GLN A N 1
ATOM 1137 C CA . GLN A 1 149 ? -15.968 -2.162 8.022 1.00 96.69 149 GLN A CA 1
ATOM 1138 C C . GLN A 1 149 ? -14.997 -1.811 9.157 1.00 96.69 149 GLN A C 1
ATOM 1140 O O . GLN A 1 149 ? -14.718 -2.672 9.985 1.00 96.69 149 GLN A O 1
ATOM 1145 N N . ILE A 1 150 ? -14.549 -0.552 9.247 1.00 97.12 150 ILE A N 1
ATOM 1146 C CA . ILE A 1 150 ? -13.682 -0.072 10.334 1.00 97.12 150 ILE A CA 1
ATOM 1147 C C . ILE A 1 150 ? -14.358 -0.286 11.689 1.00 97.12 150 ILE A C 1
ATOM 1149 O O . ILE A 1 150 ? -13.761 -0.872 12.579 1.00 97.12 150 ILE A O 1
ATOM 1153 N N . PHE A 1 151 ? -15.617 0.125 11.863 1.00 98.06 151 PHE A N 1
ATOM 1154 C CA . PHE A 1 151 ? -16.304 -0.068 13.145 1.00 98.06 151 PHE A CA 1
ATOM 1155 C C . PHE A 1 151 ? -16.422 -1.536 13.546 1.00 98.06 151 PHE A C 1
ATOM 1157 O O . PHE A 1 151 ? -16.234 -1.852 14.717 1.00 98.06 151 PHE A O 1
ATOM 1164 N N . GLU A 1 152 ? -16.731 -2.427 12.606 1.00 98.50 152 GLU A N 1
ATOM 1165 C CA . GLU A 1 152 ? -16.768 -3.863 12.883 1.00 98.50 152 GLU A CA 1
ATOM 1166 C C . GLU A 1 152 ? -15.377 -4.402 13.246 1.00 98.50 152 GLU A C 1
ATOM 1168 O O . GLU A 1 152 ? -15.255 -5.124 14.230 1.00 98.50 152 GLU A O 1
ATOM 1173 N N . HIS A 1 153 ? -14.334 -4.006 12.512 1.00 98.50 153 HIS A N 1
ATOM 1174 C CA . HIS A 1 153 ? -12.951 -4.426 12.752 1.00 98.50 153 HIS A CA 1
ATOM 1175 C C . HIS A 1 153 ? -12.414 -3.946 14.108 1.00 98.50 153 HIS A C 1
ATOM 1177 O O . HIS A 1 153 ? -11.885 -4.733 14.891 1.00 98.50 153 HIS A O 1
ATOM 1183 N N . GLU A 1 154 ? -12.589 -2.667 14.437 1.00 98.56 154 GLU A N 1
ATOM 1184 C CA . GLU A 1 154 ? -12.111 -2.130 15.710 1.00 98.56 154 GLU A CA 1
ATOM 1185 C C . GLU A 1 154 ? -12.892 -2.711 16.894 1.00 98.56 154 GLU A C 1
ATOM 1187 O O . GLU A 1 154 ? -12.317 -2.977 17.947 1.00 98.56 154 GLU A O 1
ATOM 1192 N N . VAL A 1 155 ? -14.198 -2.966 16.744 1.00 98.62 155 VAL A N 1
ATOM 1193 C CA . VAL A 1 155 ? -14.995 -3.625 17.792 1.00 98.62 155 VAL A CA 1
ATOM 1194 C C . VAL A 1 155 ? -14.582 -5.087 17.983 1.00 98.62 155 VAL A C 1
ATOM 1196 O O . VAL A 1 155 ? -14.578 -5.546 19.126 1.00 98.62 155 VAL A O 1
ATOM 1199 N N . ASP A 1 156 ? -14.184 -5.797 16.924 1.00 98.62 156 ASP A N 1
ATOM 1200 C CA . ASP A 1 156 ? -13.593 -7.137 17.033 1.00 98.62 156 ASP A CA 1
ATOM 1201 C C . ASP A 1 156 ? -12.334 -7.113 17.913 1.00 98.62 156 ASP A C 1
ATOM 1203 O O . ASP A 1 156 ? -12.246 -7.895 18.864 1.00 98.62 156 ASP A O 1
ATOM 1207 N N . HIS A 1 157 ? -11.425 -6.150 17.702 1.00 98.69 157 HIS A N 1
ATOM 1208 C CA . HIS A 1 157 ? -10.239 -5.976 18.549 1.00 98.69 157 HIS A CA 1
ATOM 1209 C C . HIS A 1 157 ? -10.587 -5.787 20.029 1.00 98.69 157 HIS A C 1
ATOM 1211 O O . HIS A 1 157 ? -9.922 -6.347 20.901 1.00 98.69 157 HIS A O 1
ATOM 1217 N N . LEU A 1 158 ? -11.649 -5.036 20.337 1.00 98.75 158 LEU A N 1
ATOM 1218 C CA . LEU A 1 158 ? -12.108 -4.850 21.720 1.00 98.75 158 LEU A CA 1
ATOM 1219 C C . LEU A 1 158 ? -12.705 -6.119 22.338 1.00 98.75 158 LEU A C 1
ATOM 1221 O O . LEU A 1 158 ? -12.867 -6.192 23.557 1.00 98.75 158 LEU A O 1
ATOM 1225 N N . ASN A 1 159 ? -13.057 -7.102 21.516 1.00 98.56 159 ASN A N 1
ATOM 1226 C CA . ASN A 1 159 ? -13.598 -8.387 21.940 1.00 98.56 159 ASN A CA 1
ATOM 1227 C C . ASN A 1 159 ? -12.556 -9.516 21.871 1.00 98.56 159 ASN A C 1
ATOM 1229 O O . ASN A 1 159 ? -12.902 -10.661 22.151 1.00 98.56 159 ASN A O 1
ATOM 1233 N N . GLY A 1 160 ? -11.297 -9.202 21.548 1.00 97.69 160 GLY A N 1
ATOM 1234 C CA . GLY A 1 160 ? -10.218 -10.184 21.439 1.00 97.69 160 GLY A CA 1
ATOM 1235 C C . GLY A 1 160 ? -10.234 -10.990 20.137 1.00 97.69 160 GLY A C 1
ATOM 1236 O O . GLY A 1 160 ? -9.675 -12.086 20.086 1.00 97.69 160 GLY A O 1
ATOM 1237 N N . ILE A 1 161 ? -10.910 -10.480 19.107 1.00 98.50 161 ILE A N 1
ATOM 1238 C CA . ILE A 1 161 ? -11.061 -11.122 17.800 1.00 98.50 161 ILE A CA 1
ATOM 1239 C C . ILE A 1 161 ? -10.155 -10.391 16.809 1.00 98.50 161 ILE A C 1
ATOM 1241 O O . ILE A 1 161 ? -10.183 -9.165 16.712 1.00 98.50 161 ILE A O 1
ATOM 1245 N N . LEU A 1 162 ? -9.350 -11.143 16.063 1.00 96.94 162 LEU A N 1
ATOM 1246 C CA . LEU A 1 162 ? -8.574 -10.623 14.940 1.00 96.94 162 LEU A CA 1
ATOM 1247 C C . LEU A 1 162 ? -9.267 -11.007 13.636 1.00 96.94 162 LEU A C 1
ATOM 1249 O O . LEU A 1 162 ? -9.883 -12.064 13.543 1.00 96.94 162 LEU A O 1
ATOM 1253 N N . PHE A 1 163 ? -9.127 -10.194 12.587 1.00 97.25 163 PHE A N 1
ATOM 1254 C CA . PHE A 1 163 ? -9.796 -10.481 11.311 1.00 97.25 163 PHE A CA 1
ATOM 1255 C C . PHE A 1 163 ? -9.430 -11.864 10.733 1.00 97.25 163 PHE A C 1
ATOM 1257 O O . PHE A 1 163 ? -10.265 -12.500 10.094 1.00 97.25 163 PHE A O 1
ATOM 1264 N N . ILE A 1 164 ? -8.215 -12.364 11.004 1.00 94.81 164 ILE A N 1
ATOM 1265 C CA . ILE A 1 164 ? -7.753 -13.704 10.602 1.00 94.81 164 ILE A CA 1
ATOM 1266 C C . ILE A 1 164 ? -8.566 -14.855 11.211 1.00 94.81 164 ILE A C 1
ATOM 1268 O O . ILE A 1 164 ? -8.499 -15.967 10.694 1.00 94.81 164 ILE A O 1
ATOM 1272 N N . ASP A 1 165 ? -9.353 -14.605 12.259 1.00 95.88 165 ASP A N 1
ATOM 1273 C CA . ASP A 1 165 ? -10.200 -15.620 12.892 1.00 95.88 165 ASP A CA 1
ATOM 1274 C C . ASP A 1 165 ? -11.420 -15.974 12.023 1.00 95.88 165 ASP A C 1
ATOM 1276 O O . ASP A 1 165 ? -11.975 -17.070 12.130 1.00 95.88 165 ASP A O 1
ATOM 1280 N N . HIS A 1 166 ? -11.842 -15.062 11.140 1.00 95.88 166 HIS A N 1
ATOM 1281 C CA . HIS A 1 166 ? -13.027 -15.233 10.288 1.00 95.88 166 HIS A CA 1
ATOM 1282 C C . HIS A 1 166 ? -12.830 -14.834 8.822 1.00 95.88 166 HIS A C 1
ATOM 1284 O O . HIS A 1 166 ? -13.761 -14.981 8.020 1.00 95.88 166 HIS A O 1
ATOM 1290 N N . ALA A 1 167 ? -11.652 -14.339 8.446 1.00 94.50 167 ALA A N 1
ATOM 1291 C CA . ALA A 1 167 ? -11.308 -14.045 7.062 1.00 94.50 167 ALA A CA 1
ATOM 1292 C C . ALA A 1 167 ? -11.151 -15.323 6.226 1.00 94.50 167 ALA A C 1
ATOM 1294 O O . ALA A 1 167 ? -10.734 -16.383 6.695 1.00 94.50 167 ALA A O 1
ATOM 1295 N N . LYS A 1 168 ? -11.483 -15.206 4.943 1.00 92.69 168 LYS A N 1
ATOM 1296 C CA . LYS A 1 168 ? -11.267 -16.229 3.917 1.00 92.69 168 LYS A CA 1
ATOM 1297 C C . LYS A 1 168 ? -10.204 -15.752 2.940 1.00 92.69 168 LYS A C 1
ATOM 1299 O O . LYS A 1 168 ? -9.894 -14.567 2.895 1.00 92.69 168 LYS A O 1
ATOM 1304 N N . ASN A 1 169 ? -9.693 -16.677 2.129 1.00 90.44 169 ASN A N 1
ATOM 1305 C CA . ASN A 1 169 ? -8.693 -16.380 1.100 1.00 90.44 169 ASN A CA 1
ATOM 1306 C C . ASN A 1 169 ? -7.494 -15.615 1.680 1.00 90.44 169 ASN A C 1
ATOM 1308 O O . ASN A 1 169 ? -7.077 -14.604 1.125 1.00 90.44 169 ASN A O 1
ATOM 1312 N N . LEU A 1 170 ? -6.989 -16.067 2.834 1.00 81.12 170 LEU A N 1
ATOM 1313 C CA . LEU A 1 170 ? -5.840 -15.437 3.470 1.00 81.12 170 LEU A CA 1
ATOM 1314 C C . LEU A 1 170 ? -4.642 -15.498 2.522 1.00 81.12 170 LEU A C 1
ATOM 1316 O O . LEU A 1 170 ? -4.197 -16.580 2.134 1.00 81.12 170 LEU A O 1
ATOM 1320 N N . VAL A 1 171 ? -4.118 -14.329 2.182 1.00 69.81 171 VAL A N 1
ATOM 1321 C CA . VAL A 1 171 ? -2.882 -14.164 1.431 1.00 69.81 171 VAL A CA 1
ATOM 1322 C C . VAL A 1 171 ? -1.848 -13.611 2.389 1.00 69.81 171 VAL A C 1
ATOM 1324 O O . VAL A 1 171 ? -2.050 -12.586 3.041 1.00 69.81 171 VAL A O 1
ATOM 1327 N N . ARG A 1 172 ? -0.714 -14.299 2.477 1.00 65.88 172 ARG A N 1
ATOM 1328 C CA . ARG A 1 172 ? 0.448 -13.762 3.166 1.00 65.88 172 ARG A CA 1
ATOM 1329 C C . ARG A 1 172 ? 1.240 -12.930 2.173 1.00 65.88 172 ARG A C 1
ATOM 1331 O O . ARG A 1 172 ? 1.916 -13.474 1.305 1.00 65.88 172 ARG A O 1
ATOM 1338 N N . ILE A 1 173 ? 1.153 -11.618 2.318 1.00 59.69 173 ILE A N 1
ATOM 1339 C CA . ILE A 1 173 ? 2.073 -10.690 1.679 1.00 59.69 173 ILE A CA 1
ATOM 1340 C C . ILE A 1 173 ? 3.283 -10.608 2.599 1.00 59.69 173 ILE A C 1
ATOM 1342 O O . ILE A 1 173 ? 3.297 -9.881 3.594 1.00 59.69 173 ILE A O 1
ATOM 1346 N N . SER A 1 174 ? 4.280 -11.440 2.313 1.00 44.91 174 SER A N 1
ATOM 1347 C CA . SER A 1 174 ? 5.558 -11.437 3.012 1.00 44.91 174 SER A CA 1
ATOM 1348 C C . SER A 1 174 ? 6.115 -10.013 3.059 1.00 44.91 174 SER A C 1
ATOM 1350 O O . SER A 1 174 ? 6.647 -9.527 2.074 1.00 44.91 174 SER A O 1
ATOM 1352 N N . HIS A 1 175 ? 6.036 -9.372 4.226 1.00 46.50 175 HIS A N 1
ATOM 1353 C CA . HIS A 1 175 ? 6.913 -8.256 4.588 1.00 46.50 175 HIS A CA 1
ATOM 1354 C C . HIS A 1 175 ? 8.236 -8.790 5.165 1.00 46.50 175 HIS A C 1
ATOM 1356 O O . HIS A 1 175 ? 8.927 -8.088 5.901 1.00 46.50 175 HIS A O 1
ATOM 1362 N N . GLY A 1 176 ? 8.597 -10.053 4.873 1.00 43.25 176 GLY A N 1
ATOM 1363 C CA . GLY A 1 176 ? 10.016 -10.415 4.894 1.00 43.25 176 GLY A CA 1
ATOM 1364 C C . GLY A 1 176 ? 10.733 -9.400 4.014 1.00 43.25 176 GLY A C 1
ATOM 136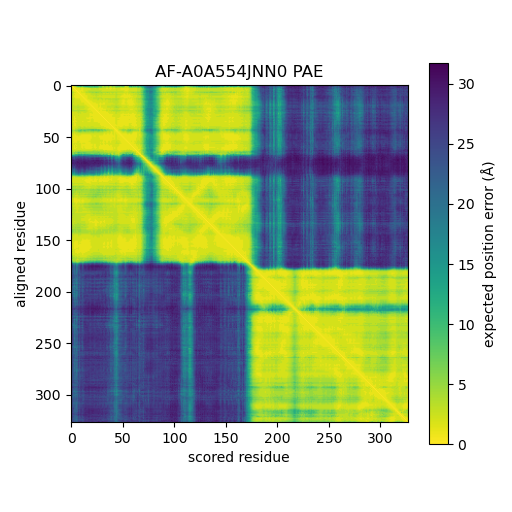5 O O . GLY A 1 176 ? 10.093 -8.950 3.064 1.00 43.25 176 GLY A O 1
ATOM 1366 N N . ALA A 1 177 ? 11.956 -8.993 4.391 1.00 48.94 177 ALA A N 1
ATOM 1367 C CA . ALA A 1 177 ? 12.767 -8.030 3.642 1.00 48.94 177 ALA A CA 1
ATOM 1368 C C . ALA A 1 177 ? 12.401 -8.147 2.166 1.00 48.94 177 ALA A C 1
ATOM 1370 O O . ALA A 1 177 ? 12.567 -9.239 1.612 1.00 48.94 177 ALA A O 1
ATOM 1371 N N . GLN A 1 178 ? 11.721 -7.125 1.619 1.00 59.22 178 GLN A N 1
ATOM 1372 C CA . GLN A 1 178 ? 11.318 -7.179 0.219 1.00 59.22 178 GLN A CA 1
ATOM 1373 C C . GLN A 1 178 ? 12.558 -7.626 -0.538 1.00 59.22 178 GLN A C 1
ATOM 1375 O O . GLN A 1 178 ? 13.613 -7.047 -0.260 1.00 59.22 178 GLN A O 1
ATOM 1380 N N . PRO A 1 179 ? 12.477 -8.680 -1.375 1.00 70.62 179 PRO A N 1
ATOM 1381 C CA . PRO A 1 179 ? 13.658 -9.126 -2.083 1.00 70.62 179 PRO A CA 1
ATOM 1382 C C . PRO A 1 179 ? 14.248 -7.890 -2.753 1.00 70.62 179 PRO A C 1
ATOM 1384 O O . PRO A 1 179 ? 13.534 -7.162 -3.453 1.00 70.62 179 PRO A O 1
ATOM 1387 N N . SER A 1 180 ? 15.494 -7.588 -2.393 1.00 84.94 180 SER A N 1
ATOM 1388 C CA . SER A 1 180 ? 16.160 -6.348 -2.773 1.00 84.94 180 SER A CA 1
ATOM 1389 C C . SER A 1 180 ? 16.109 -6.237 -4.287 1.00 84.94 180 SER A C 1
ATOM 1391 O O . SER A 1 180 ? 16.374 -7.213 -4.996 1.00 84.94 180 SER A O 1
ATOM 1393 N N . PHE A 1 181 ? 15.730 -5.078 -4.816 1.00 95.94 181 PHE A N 1
ATOM 1394 C CA . PHE A 1 181 ? 15.624 -4.928 -6.261 1.00 95.94 181 PHE A CA 1
ATOM 1395 C C . PHE A 1 181 ? 16.173 -3.610 -6.767 1.00 95.94 181 PHE A C 1
ATOM 1397 O O . PHE A 1 181 ? 16.078 -2.565 -6.122 1.00 95.94 181 PHE A O 1
ATOM 1404 N N . ALA A 1 182 ? 16.734 -3.685 -7.970 1.00 97.56 182 ALA A N 1
ATOM 1405 C CA . ALA A 1 182 ? 17.160 -2.526 -8.730 1.00 97.56 182 ALA A CA 1
ATOM 1406 C C . ALA A 1 182 ? 16.066 -2.130 -9.726 1.00 97.56 182 ALA A C 1
ATOM 1408 O O . ALA A 1 182 ? 15.487 -2.977 -10.412 1.00 97.56 182 ALA A O 1
ATOM 1409 N N . TYR A 1 183 ? 15.811 -0.832 -9.853 1.00 98.38 183 TYR A N 1
ATOM 1410 C CA . TYR A 1 183 ? 14.865 -0.297 -10.826 1.00 98.38 183 TYR A CA 1
ATOM 1411 C C . TYR A 1 183 ? 15.600 0.426 -11.952 1.00 98.38 183 TYR A C 1
ATOM 1413 O O . TYR A 1 183 ? 16.334 1.379 -11.709 1.00 98.38 183 TYR A O 1
ATOM 1421 N N . PHE A 1 184 ? 15.389 0.009 -13.197 1.00 98.56 184 PHE A N 1
ATOM 1422 C CA . PHE A 1 184 ? 15.991 0.618 -14.377 1.00 98.56 184 PHE A CA 1
ATOM 1423 C C . PHE A 1 184 ? 14.926 1.313 -15.209 1.00 98.56 184 PHE A C 1
ATOM 1425 O O . PHE A 1 184 ? 14.031 0.666 -15.748 1.00 98.56 184 PHE A O 1
ATOM 1432 N N . GLY A 1 185 ? 15.059 2.619 -15.402 1.00 97.31 185 GLY A N 1
ATOM 1433 C CA . GLY A 1 185 ? 14.129 3.354 -16.247 1.00 97.31 185 GLY A CA 1
ATOM 1434 C C . GLY A 1 185 ? 14.515 4.807 -16.428 1.00 97.31 185 GLY A C 1
ATOM 1435 O O . GLY A 1 185 ? 15.333 5.332 -15.681 1.00 97.31 185 GLY A O 1
ATOM 1436 N N . THR A 1 186 ? 14.011 5.446 -17.481 1.00 95.00 186 THR A N 1
ATOM 1437 C CA . THR A 1 186 ? 14.391 6.827 -17.824 1.00 95.00 186 THR A CA 1
ATOM 1438 C C . THR A 1 186 ? 13.187 7.738 -18.079 1.00 95.00 186 THR A C 1
ATOM 1440 O O . THR A 1 186 ? 13.012 8.675 -17.298 1.00 95.00 186 THR A O 1
ATOM 1443 N N . PRO A 1 187 ? 12.355 7.518 -19.113 1.00 91.12 187 PRO A N 1
ATOM 1444 C CA . PRO A 1 187 ? 11.298 8.461 -19.486 1.00 91.12 187 PRO A CA 1
ATOM 1445 C C . PRO A 1 187 ? 10.145 8.497 -18.471 1.00 91.12 187 PRO A C 1
ATOM 1447 O O . PRO A 1 187 ? 10.093 7.694 -17.541 1.00 91.12 187 PRO A O 1
ATOM 1450 N N . SER A 1 188 ? 9.185 9.402 -18.682 1.00 92.38 188 SER A N 1
ATOM 1451 C CA . SER A 1 188 ? 8.032 9.607 -17.791 1.00 92.38 188 SER A CA 1
ATOM 1452 C 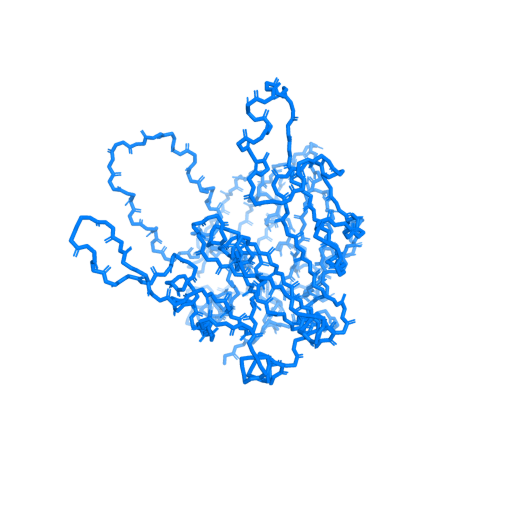C . SER A 1 188 ? 7.265 8.324 -17.467 1.00 92.38 188 SER A C 1
ATOM 1454 O O . SER A 1 188 ? 6.945 8.107 -16.308 1.00 92.38 188 SER A O 1
ATOM 1456 N N . VAL A 1 189 ? 7.070 7.422 -18.435 1.00 92.31 189 VAL A N 1
ATOM 1457 C CA . VAL A 1 189 ? 6.371 6.144 -18.204 1.00 92.31 189 VAL A CA 1
ATOM 1458 C C . VAL A 1 189 ? 7.085 5.253 -17.172 1.00 92.31 189 VAL A C 1
ATOM 1460 O O . VAL A 1 189 ? 6.452 4.530 -16.402 1.00 92.31 189 VAL A O 1
ATOM 1463 N N . ALA A 1 190 ? 8.417 5.339 -17.099 1.00 96.00 190 ALA A N 1
ATOM 1464 C CA . ALA A 1 190 ? 9.187 4.660 -16.067 1.00 96.00 190 ALA A CA 1
ATOM 1465 C C . ALA A 1 190 ? 9.061 5.365 -14.708 1.00 96.00 190 ALA A C 1
ATOM 1467 O O . ALA A 1 190 ? 9.023 4.696 -13.681 1.00 96.00 190 ALA A O 1
ATOM 1468 N N . SER A 1 191 ? 8.948 6.692 -14.680 1.00 96.06 191 SER A N 1
ATOM 1469 C CA . SER A 1 191 ? 8.673 7.429 -13.441 1.00 96.06 191 SER A CA 1
ATOM 1470 C C . SER A 1 191 ? 7.271 7.116 -12.902 1.00 96.06 191 SER A C 1
ATOM 1472 O O . SER A 1 191 ? 7.122 6.825 -11.722 1.00 96.06 191 SER A O 1
ATOM 1474 N N . GLU A 1 192 ? 6.259 7.056 -13.771 1.00 95.12 192 GLU A N 1
ATOM 1475 C CA . GLU A 1 192 ? 4.885 6.665 -13.420 1.00 95.12 192 GLU A CA 1
ATOM 1476 C C . GLU A 1 192 ? 4.832 5.245 -12.841 1.00 95.12 192 GLU A C 1
ATOM 1478 O O . GLU A 1 192 ? 4.198 5.011 -11.814 1.00 95.12 192 GLU A O 1
ATOM 1483 N N . THR A 1 193 ? 5.557 4.302 -13.451 1.00 95.50 193 THR A N 1
ATOM 1484 C CA . THR A 1 193 ? 5.653 2.929 -12.932 1.00 95.50 193 THR A CA 1
ATOM 1485 C C . THR A 1 193 ? 6.352 2.883 -11.572 1.00 95.50 193 THR A C 1
ATOM 1487 O O . THR A 1 193 ? 5.881 2.198 -10.666 1.00 95.50 193 THR A O 1
ATOM 1490 N N . LEU A 1 194 ? 7.438 3.642 -11.395 1.00 95.62 194 LEU A N 1
ATOM 1491 C CA . LEU A 1 194 ? 8.128 3.751 -10.110 1.00 95.62 194 LEU A CA 1
ATOM 1492 C C . LEU A 1 194 ? 7.219 4.363 -9.035 1.00 95.62 194 LEU A C 1
ATOM 1494 O O . LEU A 1 194 ? 7.184 3.850 -7.924 1.00 95.62 194 LEU A O 1
ATOM 1498 N N . ALA A 1 195 ? 6.447 5.405 -9.354 1.00 90.88 195 ALA A N 1
ATOM 1499 C CA . ALA A 1 195 ? 5.507 6.018 -8.417 1.00 90.88 195 ALA A CA 1
ATOM 1500 C C . ALA A 1 195 ? 4.466 5.005 -7.919 1.00 90.88 195 ALA A C 1
ATOM 1502 O O . ALA A 1 195 ? 4.272 4.882 -6.714 1.00 90.88 195 ALA A O 1
ATOM 1503 N N . MET A 1 196 ? 3.876 4.215 -8.824 1.00 92.19 196 MET A N 1
ATOM 1504 C CA . MET A 1 196 ? 2.927 3.162 -8.447 1.00 92.19 196 MET A CA 1
ATOM 1505 C C . MET A 1 196 ? 3.567 2.090 -7.555 1.00 92.19 196 MET A C 1
ATOM 1507 O O . MET A 1 196 ? 2.942 1.642 -6.599 1.00 92.19 196 MET A O 1
ATOM 1511 N N . LEU A 1 197 ? 4.812 1.684 -7.834 1.00 90.56 197 LEU A N 1
ATOM 1512 C CA . LEU A 1 197 ? 5.538 0.741 -6.974 1.00 90.56 197 LEU A CA 1
ATOM 1513 C C . LEU A 1 197 ? 5.723 1.310 -5.561 1.00 90.56 197 LEU A C 1
ATOM 1515 O O . LEU A 1 197 ? 5.390 0.637 -4.587 1.00 90.56 197 LEU A O 1
ATOM 1519 N N . LEU A 1 198 ? 6.179 2.561 -5.455 1.00 84.12 198 LEU A N 1
ATOM 1520 C CA . LEU A 1 198 ? 6.392 3.239 -4.175 1.00 84.12 198 LEU A CA 1
ATOM 1521 C C . LEU A 1 198 ? 5.089 3.407 -3.384 1.00 84.12 198 LEU A C 1
ATOM 1523 O O . LEU A 1 198 ? 5.079 3.172 -2.178 1.00 84.12 198 LEU A O 1
ATOM 1527 N N . GLU A 1 199 ? 3.988 3.756 -4.053 1.00 82.44 199 GLU A N 1
ATOM 1528 C CA . GLU A 1 199 ? 2.654 3.848 -3.445 1.00 82.44 199 GLU A CA 1
ATOM 1529 C C . GLU A 1 199 ? 2.177 2.514 -2.864 1.00 82.44 199 GLU A C 1
ATOM 1531 O O . GLU A 1 199 ? 1.475 2.505 -1.860 1.00 82.44 199 GLU A O 1
ATOM 1536 N N . GLN A 1 200 ? 2.569 1.391 -3.468 1.00 81.19 200 GLN A N 1
ATOM 1537 C CA . GLN A 1 200 ? 2.269 0.040 -2.981 1.00 81.19 200 GLN A CA 1
ATOM 1538 C C . GLN A 1 200 ? 3.327 -0.490 -1.993 1.00 81.19 200 GLN A C 1
ATOM 1540 O O . GLN A 1 200 ? 3.338 -1.676 -1.663 1.00 81.19 200 GLN A O 1
ATOM 1545 N N . GLY A 1 201 ? 4.247 0.367 -1.541 1.00 80.19 201 GLY A N 1
ATOM 1546 C CA . GLY A 1 201 ? 5.296 0.020 -0.585 1.00 80.19 201 GLY A CA 1
ATOM 1547 C C . GLY A 1 201 ? 6.480 -0.749 -1.177 1.00 80.19 201 GLY A C 1
ATOM 1548 O O . GLY A 1 201 ? 7.307 -1.237 -0.413 1.00 80.19 201 GLY A O 1
ATOM 1549 N N . PHE A 1 202 ? 6.594 -0.876 -2.504 1.00 86.00 202 PHE A N 1
ATOM 1550 C CA . PHE A 1 202 ? 7.755 -1.470 -3.178 1.00 86.00 202 PHE A CA 1
ATOM 1551 C C . PHE A 1 202 ? 8.838 -0.420 -3.412 1.00 86.00 202 PHE A C 1
ATOM 1553 O O . PHE A 1 202 ? 8.741 0.392 -4.334 1.00 86.00 202 PHE A O 1
ATOM 1560 N N . VAL A 1 203 ? 9.885 -0.447 -2.586 1.00 87.12 203 VAL A N 1
ATOM 1561 C CA . VAL A 1 203 ? 10.976 0.536 -2.633 1.00 87.12 203 VAL A CA 1
ATOM 1562 C C . VAL A 1 203 ? 12.245 -0.127 -3.177 1.00 87.12 203 VAL A C 1
ATOM 1564 O O . VAL A 1 203 ? 12.738 -1.058 -2.547 1.00 87.12 203 VAL A O 1
ATOM 1567 N N . PRO A 1 204 ? 12.785 0.315 -4.330 1.00 94.06 204 PRO A N 1
ATOM 1568 C CA . PRO A 1 204 ? 14.045 -0.214 -4.839 1.00 94.06 204 PRO A CA 1
ATOM 1569 C C . PRO A 1 204 ? 15.231 0.271 -4.002 1.00 94.06 204 PRO A C 1
ATOM 1571 O O . PRO A 1 204 ? 15.263 1.424 -3.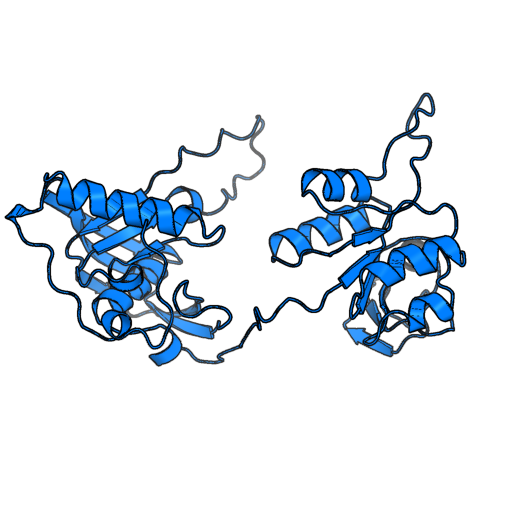568 1.00 94.06 204 PRO A O 1
ATOM 1574 N N . ASP A 1 205 ? 16.261 -0.565 -3.884 1.00 87.50 205 ASP A N 1
ATOM 1575 C CA . ASP A 1 205 ? 17.517 -0.199 -3.209 1.00 87.50 205 ASP A CA 1
ATOM 1576 C C . ASP A 1 205 ? 18.366 0.756 -4.055 1.00 87.50 205 ASP A C 1
ATOM 1578 O O . ASP A 1 205 ? 19.183 1.525 -3.543 1.00 87.50 205 ASP A O 1
ATOM 1582 N N . VAL A 1 206 ? 18.167 0.716 -5.375 1.00 95.44 206 VAL A N 1
ATOM 1583 C CA . VAL A 1 206 ? 18.819 1.610 -6.327 1.00 95.44 206 VAL A CA 1
ATOM 1584 C C . VAL A 1 206 ? 17.959 1.834 -7.562 1.00 95.44 206 VAL A C 1
ATOM 1586 O O . VAL A 1 206 ? 17.381 0.907 -8.133 1.00 95.44 206 VAL A O 1
ATOM 1589 N N . VAL A 1 207 ? 17.931 3.082 -8.022 1.00 98.25 207 VAL A N 1
ATOM 1590 C CA . VAL A 1 207 ? 17.394 3.465 -9.326 1.00 98.25 207 VAL A CA 1
ATOM 1591 C C . VAL A 1 207 ? 18.549 3.707 -10.290 1.00 98.25 207 VAL A C 1
ATOM 1593 O O . VAL A 1 207 ? 19.435 4.525 -10.047 1.00 98.25 207 VAL A O 1
ATOM 1596 N N . VAL A 1 208 ? 18.532 3.024 -11.428 1.00 98.44 208 VAL A N 1
ATOM 1597 C CA . VAL A 1 208 ? 19.480 3.217 -12.520 1.00 98.44 208 VAL A CA 1
ATOM 1598 C C . VAL A 1 208 ? 18.754 3.906 -13.672 1.00 98.44 208 VAL A C 1
ATOM 1600 O O . VAL A 1 208 ? 17.865 3.348 -14.308 1.00 98.44 208 VAL A O 1
ATOM 1603 N N . THR A 1 209 ? 19.148 5.138 -13.971 1.00 98.12 209 THR A N 1
ATOM 1604 C CA . THR A 1 209 ? 18.559 5.949 -15.049 1.00 98.12 209 THR A CA 1
ATOM 1605 C C . THR A 1 209 ? 19.647 6.463 -15.992 1.00 98.12 209 THR A C 1
ATOM 1607 O O . THR A 1 209 ? 20.834 6.168 -15.826 1.00 98.12 209 THR A O 1
ATOM 1610 N N . SER A 1 210 ? 19.264 7.137 -17.068 1.00 95.38 210 SER A N 1
ATOM 1611 C CA . SER A 1 210 ? 20.219 7.797 -17.951 1.00 95.38 210 SER A CA 1
ATOM 1612 C C . SER A 1 210 ? 20.733 9.103 -17.330 1.00 95.38 210 SER A C 1
ATOM 1614 O O . SER A 1 210 ? 20.044 9.694 -16.494 1.00 95.38 210 SER A O 1
ATOM 1616 N N . PRO A 1 211 ? 21.948 9.550 -17.703 1.00 95.00 211 PRO A N 1
ATOM 1617 C CA . PRO A 1 211 ? 22.457 10.864 -17.323 1.00 95.00 211 PRO A CA 1
ATOM 1618 C C . PRO A 1 211 ? 21.507 11.994 -17.711 1.00 95.00 211 PRO A C 1
ATOM 1620 O O . PRO A 1 211 ? 20.668 11.843 -18.602 1.00 95.00 211 PRO A O 1
ATOM 1623 N N . ASP A 1 212 ? 21.688 13.138 -17.057 1.00 94.62 212 ASP A N 1
ATOM 1624 C CA . ASP A 1 212 ? 20.936 14.350 -17.365 1.00 94.62 212 ASP A CA 1
ATOM 1625 C C . ASP A 1 212 ? 21.151 14.715 -18.834 1.00 94.62 212 ASP A C 1
ATOM 1627 O O . ASP A 1 212 ? 22.277 14.716 -19.337 1.00 94.62 212 ASP A O 1
ATOM 1631 N N . ALA A 1 213 ? 20.055 15.002 -19.526 1.00 89.19 213 ALA A N 1
ATOM 1632 C CA . ALA A 1 213 ? 20.055 15.241 -20.959 1.00 89.19 213 ALA A CA 1
ATOM 1633 C C . ALA A 1 213 ? 19.477 16.630 -21.265 1.00 89.19 213 ALA A C 1
ATOM 1635 O O . ALA A 1 213 ? 18.640 17.133 -20.508 1.00 89.19 213 ALA A O 1
ATOM 1636 N N . PRO A 1 214 ? 19.895 17.270 -22.370 1.00 88.31 214 PRO A N 1
ATOM 1637 C CA . PRO A 1 214 ? 19.309 18.531 -22.804 1.00 88.31 214 PRO A CA 1
ATOM 1638 C C . PRO A 1 214 ? 17.797 18.413 -23.032 1.00 88.31 214 PRO A C 1
ATOM 1640 O O . PRO A 1 214 ? 17.352 17.564 -23.808 1.00 88.31 214 PRO A O 1
ATOM 1643 N N . LYS A 1 215 ? 17.001 19.284 -22.402 1.00 81.31 215 LYS A N 1
ATOM 1644 C CA . LYS A 1 215 ? 15.531 19.255 -22.492 1.00 81.31 215 LYS A CA 1
ATOM 1645 C C . LYS A 1 215 ? 14.947 20.636 -22.802 1.00 81.31 215 LYS A C 1
ATOM 1647 O O . LYS A 1 215 ? 15.446 21.663 -22.347 1.00 81.31 215 LYS A O 1
ATOM 1652 N N . GLY A 1 216 ? 13.854 20.657 -23.569 1.00 77.81 216 GLY A N 1
ATOM 1653 C CA . GLY A 1 216 ? 13.098 21.874 -23.883 1.00 77.81 216 GLY A CA 1
ATOM 1654 C C . GLY A 1 216 ? 13.823 22.872 -24.798 1.00 77.81 216 GLY A C 1
ATOM 1655 O O . GLY A 1 216 ? 14.874 22.595 -25.379 1.00 77.81 216 GLY A O 1
ATOM 1656 N N . ARG A 1 217 ? 13.234 24.066 -24.958 1.00 72.44 217 ARG A N 1
ATOM 1657 C CA . ARG A 1 217 ? 13.859 25.157 -25.725 1.00 72.44 217 ARG A CA 1
ATOM 1658 C C . ARG A 1 217 ? 14.996 25.750 -24.894 1.00 72.44 217 ARG A C 1
ATOM 1660 O O . ARG A 1 217 ? 14.759 26.183 -23.774 1.00 72.44 217 ARG A O 1
ATOM 1667 N N . GLY A 1 218 ? 16.205 25.778 -25.448 1.00 80.19 218 GLY A N 1
ATOM 1668 C CA . GLY A 1 218 ? 17.408 26.243 -24.746 1.00 80.19 218 GLY A CA 1
ATOM 1669 C C . GLY A 1 218 ? 18.335 25.125 -24.265 1.00 80.19 218 GLY A C 1
ATOM 1670 O O . GLY A 1 218 ? 19.435 25.438 -23.828 1.00 80.19 218 GLY A O 1
ATOM 1671 N N . LEU A 1 219 ? 17.936 23.849 -24.412 1.00 81.38 219 LEU A N 1
ATOM 1672 C CA . LEU A 1 219 ? 18.803 22.673 -24.234 1.00 81.38 219 LEU A CA 1
ATOM 1673 C C . LEU A 1 219 ? 19.548 22.633 -22.886 1.00 81.38 219 LEU A C 1
ATOM 1675 O O . LEU A 1 219 ? 20.657 22.107 -22.797 1.00 81.38 219 LEU A O 1
ATOM 1679 N N . ALA A 1 220 ? 18.936 23.169 -21.829 1.00 86.44 220 ALA A N 1
ATOM 1680 C CA . ALA A 1 220 ? 19.480 23.044 -20.485 1.00 86.44 220 ALA A CA 1
ATOM 1681 C C . ALA A 1 220 ? 19.493 21.565 -20.076 1.00 86.44 220 ALA A C 1
ATOM 1683 O O . ALA A 1 220 ? 18.545 20.829 -20.368 1.00 86.44 220 ALA A O 1
ATOM 1684 N N . LEU A 1 221 ? 20.572 21.138 -19.415 1.00 89.81 221 LEU A N 1
ATOM 1685 C CA . LEU A 1 221 ? 20.651 19.800 -18.840 1.00 89.81 221 LEU A CA 1
ATOM 1686 C C . LEU A 1 221 ? 19.584 19.669 -17.757 1.00 89.81 221 LEU A C 1
ATOM 1688 O O . LEU A 1 221 ? 19.547 20.469 -16.822 1.00 89.81 221 LEU A O 1
ATOM 1692 N N . ALA A 1 222 ? 18.726 18.668 -17.906 1.00 88.94 222 ALA A N 1
ATOM 1693 C CA . ALA A 1 222 ? 17.689 18.350 -16.946 1.00 88.94 222 ALA A CA 1
ATOM 1694 C C . ALA A 1 222 ? 17.768 16.864 -16.576 1.00 88.94 222 ALA A C 1
ATOM 1696 O O . ALA A 1 222 ? 18.059 16.028 -17.442 1.00 88.94 222 ALA A O 1
ATOM 1697 N N . PRO A 1 223 ? 17.504 16.520 -15.308 1.00 92.44 223 PRO A N 1
ATOM 1698 C CA . PRO A 1 223 ? 17.355 15.133 -14.912 1.00 92.44 223 PRO A CA 1
ATOM 1699 C C . PRO A 1 223 ? 16.133 14.498 -15.581 1.00 92.44 223 PRO A C 1
ATOM 1701 O O . PRO A 1 223 ? 15.171 15.165 -15.965 1.00 92.44 223 PRO A O 1
ATOM 1704 N N . SER A 1 224 ? 16.179 13.175 -15.721 1.00 93.56 224 SER A N 1
ATOM 1705 C CA . SER A 1 224 ? 14.990 12.401 -16.087 1.00 93.56 224 SER A CA 1
ATOM 1706 C C . SER A 1 224 ? 13.926 12.475 -14.987 1.00 93.56 224 SER A C 1
ATOM 1708 O O . SER A 1 224 ? 14.265 12.535 -13.805 1.00 93.56 224 SER A O 1
ATOM 1710 N N . GLU A 1 225 ? 12.655 12.353 -15.357 1.00 93.94 225 GLU A N 1
ATOM 1711 C CA . GLU A 1 225 ? 11.524 12.278 -14.425 1.00 93.94 225 GLU A CA 1
ATOM 1712 C C . GLU A 1 225 ? 11.695 11.130 -13.416 1.00 93.94 225 GLU A C 1
ATOM 1714 O O . GLU A 1 225 ? 11.273 11.224 -12.266 1.00 93.94 225 GLU A O 1
ATOM 1719 N N . THR A 1 226 ? 12.340 10.037 -13.835 1.00 96.44 226 THR A N 1
ATOM 1720 C CA . THR A 1 226 ? 12.650 8.898 -12.957 1.00 96.44 226 THR A CA 1
ATOM 1721 C C . THR A 1 226 ? 13.706 9.277 -11.910 1.00 96.44 226 THR A C 1
ATOM 1723 O O . THR A 1 226 ? 13.583 8.914 -10.743 1.00 96.44 226 THR A O 1
ATOM 1726 N N . LYS A 1 227 ? 14.730 10.050 -12.305 1.00 96.38 227 LYS A N 1
ATOM 1727 C CA . LYS A 1 227 ? 15.773 10.556 -11.395 1.00 96.38 227 LYS A CA 1
ATOM 1728 C C . LYS A 1 227 ? 15.184 11.513 -10.362 1.00 96.38 227 LYS A C 1
ATOM 1730 O O . LYS A 1 227 ? 15.494 11.383 -9.184 1.00 96.38 227 LYS A O 1
ATOM 1735 N N . GLU A 1 228 ? 14.357 12.461 -10.795 1.00 93.81 228 GLU A N 1
ATOM 1736 C CA . GLU A 1 228 ? 13.714 13.428 -9.895 1.00 93.81 228 GLU A CA 1
ATOM 1737 C C . GLU A 1 228 ? 12.866 12.723 -8.832 1.00 93.81 228 GLU A C 1
ATOM 1739 O O . GLU A 1 228 ? 13.016 13.004 -7.643 1.00 93.81 228 GLU A O 1
ATOM 1744 N N . LEU A 1 229 ? 12.039 11.757 -9.249 1.00 90.31 229 LEU A N 1
ATOM 1745 C CA . LEU A 1 229 ? 11.188 10.991 -8.342 1.00 90.31 229 LEU A CA 1
ATOM 1746 C C . LEU A 1 229 ? 11.999 10.170 -7.331 1.00 90.31 229 LEU A C 1
ATOM 1748 O O . LEU A 1 229 ? 11.674 10.171 -6.144 1.00 90.31 229 LEU A O 1
ATOM 1752 N N . ALA A 1 230 ? 13.062 9.499 -7.782 1.00 87.00 230 ALA A N 1
ATOM 1753 C CA . ALA A 1 230 ? 13.928 8.710 -6.911 1.00 87.00 230 ALA A CA 1
ATOM 1754 C C . ALA A 1 230 ? 14.612 9.582 -5.846 1.00 87.00 230 ALA A C 1
ATOM 1756 O O . ALA A 1 230 ? 14.581 9.255 -4.660 1.00 87.00 230 ALA A O 1
ATOM 1757 N N . LEU A 1 231 ? 15.165 10.730 -6.253 1.00 81.88 23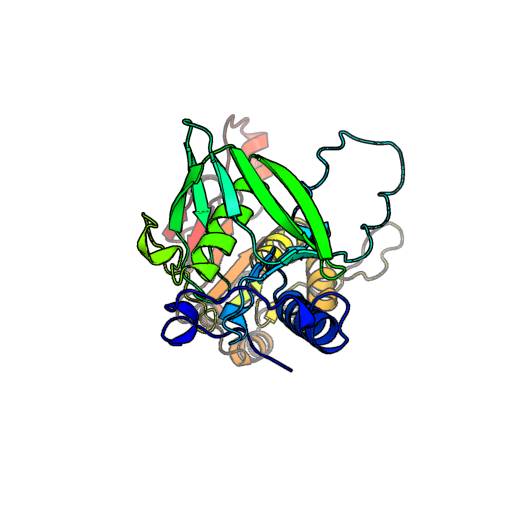1 LEU A N 1
ATOM 1758 C CA . LEU A 1 231 ? 15.808 11.674 -5.336 1.00 81.88 231 LEU A CA 1
ATOM 1759 C C . LEU A 1 231 ? 14.816 12.257 -4.322 1.00 81.88 231 LEU A C 1
ATOM 1761 O O . LEU A 1 231 ? 15.164 12.395 -3.151 1.00 81.88 231 LEU A O 1
ATOM 1765 N N . LEU A 1 232 ? 13.584 12.557 -4.747 1.00 81.06 232 LEU A N 1
ATOM 1766 C CA . LEU A 1 232 ? 12.516 13.039 -3.865 1.00 81.06 232 LE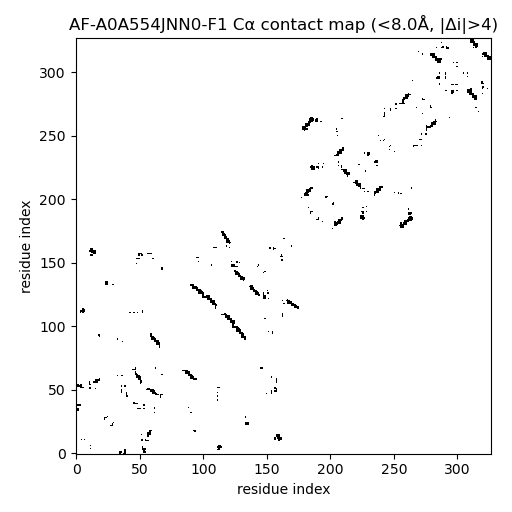U A CA 1
ATOM 1767 C C . LEU A 1 232 ? 12.192 12.043 -2.740 1.00 81.06 232 LEU A C 1
ATOM 1769 O O . LEU A 1 232 ? 11.904 12.460 -1.622 1.00 81.06 232 LEU A O 1
ATOM 1773 N N . HIS A 1 233 ? 12.279 10.743 -3.028 1.00 76.81 233 HIS A N 1
ATOM 1774 C CA . HIS A 1 233 ? 12.020 9.661 -2.074 1.00 76.81 233 HIS A CA 1
ATOM 1775 C C . HIS A 1 233 ? 13.284 9.166 -1.350 1.00 76.81 233 HIS A C 1
ATOM 1777 O O . HIS A 1 233 ? 13.225 8.186 -0.614 1.00 76.81 233 HIS A O 1
ATOM 1783 N N . GLY A 1 234 ? 14.430 9.832 -1.537 1.00 73.19 234 GLY A N 1
ATOM 1784 C CA . GLY A 1 234 ? 15.689 9.468 -0.879 1.00 73.19 234 GLY A CA 1
ATOM 1785 C C . GLY A 1 234 ? 16.319 8.166 -1.386 1.00 73.19 234 GLY A C 1
ATOM 1786 O O . GLY A 1 234 ? 17.152 7.585 -0.693 1.00 73.19 234 GLY A O 1
ATOM 1787 N N . ILE A 1 235 ? 15.943 7.708 -2.581 1.00 84.94 235 ILE A N 1
ATOM 1788 C CA . ILE A 1 235 ? 16.435 6.461 -3.171 1.00 84.94 235 ILE A CA 1
ATOM 1789 C C . ILE A 1 235 ? 17.784 6.719 -3.866 1.00 84.94 235 ILE A C 1
ATOM 1791 O O . ILE A 1 235 ? 17.900 7.691 -4.623 1.00 84.94 235 ILE A O 1
ATOM 1795 N N . PRO A 1 236 ? 18.812 5.872 -3.663 1.00 85.88 236 PRO A N 1
ATOM 1796 C CA . PRO A 1 236 ? 20.083 5.987 -4.373 1.00 85.88 236 PRO A CA 1
ATOM 1797 C C . PRO A 1 236 ? 19.915 5.943 -5.897 1.00 85.88 236 PRO A C 1
ATOM 1799 O O . PRO A 1 236 ? 19.191 5.101 -6.427 1.00 85.88 236 PRO A O 1
ATOM 1802 N N . VAL A 1 237 ? 20.626 6.819 -6.618 1.00 95.81 237 VAL A N 1
ATOM 1803 C CA . VAL A 1 237 ? 20.557 6.896 -8.086 1.00 95.81 237 VAL A CA 1
ATOM 1804 C C . VAL A 1 237 ? 21.924 6.674 -8.728 1.00 95.81 237 VAL A C 1
ATOM 1806 O O . VAL A 1 237 ? 22.900 7.348 -8.398 1.00 95.81 237 VAL A O 1
ATOM 1809 N N . LEU A 1 238 ? 21.974 5.786 -9.722 1.00 95.50 238 LEU A N 1
ATOM 1810 C CA . LEU A 1 238 ? 23.103 5.617 -10.633 1.00 95.50 238 LEU A CA 1
ATOM 1811 C C . LEU A 1 238 ? 22.724 6.113 -12.033 1.00 95.50 238 LEU A C 1
ATOM 1813 O O . LEU A 1 238 ? 21.684 5.750 -12.579 1.00 95.50 238 LEU A O 1
ATOM 1817 N N . THR A 1 239 ? 23.598 6.913 -12.645 1.00 97.19 239 THR A N 1
ATOM 1818 C CA . THR A 1 239 ? 23.396 7.446 -14.003 1.00 97.19 239 THR A CA 1
ATOM 1819 C C . THR A 1 239 ? 24.546 7.083 -14.942 1.00 97.19 239 THR A C 1
ATOM 1821 O O . THR A 1 239 ? 25.263 7.973 -15.401 1.00 97.19 239 THR A O 1
ATOM 1824 N N . PRO A 1 240 ? 24.803 5.791 -15.204 1.00 95.94 240 PRO A N 1
ATOM 1825 C CA . PRO A 1 240 ? 25.893 5.412 -16.087 1.00 95.94 240 PRO A CA 1
ATOM 1826 C C . PRO A 1 240 ? 25.583 5.814 -17.537 1.00 95.94 240 PRO A C 1
ATOM 1828 O O . PRO A 1 240 ? 24.471 5.600 -18.038 1.00 95.94 240 PRO A O 1
ATOM 1831 N N . GLU A 1 241 ? 26.582 6.359 -18.238 1.00 93.44 241 GLU A N 1
ATOM 1832 C CA . GLU A 1 241 ? 26.495 6.593 -19.687 1.00 93.44 241 GLU A CA 1
ATOM 1833 C C . GLU A 1 241 ? 26.389 5.271 -20.457 1.00 93.44 241 GLU A C 1
ATOM 1835 O O . GLU A 1 241 ? 25.667 5.180 -21.450 1.00 93.44 241 GLU A O 1
ATOM 1840 N N . LYS A 1 242 ? 27.072 4.225 -19.975 1.00 94.56 242 LYS A N 1
ATOM 1841 C CA . LYS A 1 242 ? 27.084 2.872 -20.544 1.00 94.56 242 LYS A CA 1
ATOM 1842 C C . LYS A 1 242 ? 27.070 1.828 -19.433 1.00 94.56 242 LYS A C 1
ATOM 1844 O O . LYS A 1 242 ? 27.592 2.067 -18.353 1.00 94.56 242 LYS A O 1
ATOM 1849 N N . LEU A 1 243 ? 26.502 0.658 -19.716 1.00 95.56 243 LEU A N 1
ATOM 1850 C CA . LEU A 1 243 ? 26.553 -0.500 -18.817 1.00 95.56 243 LEU A CA 1
ATOM 1851 C C . LEU A 1 243 ? 27.877 -1.258 -19.016 1.00 95.56 243 LEU A C 1
ATOM 1853 O O . LEU A 1 243 ? 27.894 -2.372 -19.529 1.00 95.56 243 LEU A O 1
ATOM 1857 N N . ASP A 1 244 ? 28.993 -0.602 -18.699 1.00 95.38 244 ASP A N 1
ATOM 1858 C CA . ASP A 1 244 ? 30.336 -1.187 -18.736 1.00 95.38 244 ASP A CA 1
ATOM 1859 C C . ASP A 1 244 ? 30.697 -1.903 -17.421 1.00 95.38 244 ASP A C 1
ATOM 1861 O O . ASP A 1 244 ? 29.900 -1.964 -16.486 1.00 95.38 244 ASP A O 1
ATOM 1865 N N . THR A 1 245 ? 31.901 -2.476 -17.344 1.00 95.81 245 THR A N 1
ATOM 1866 C CA . THR A 1 245 ? 32.363 -3.241 -16.175 1.00 95.81 245 THR A CA 1
ATOM 1867 C C . THR A 1 245 ? 32.294 -2.442 -14.870 1.00 95.81 245 THR A C 1
ATOM 1869 O O . THR A 1 245 ? 31.944 -3.008 -13.837 1.00 95.81 245 THR A O 1
ATOM 1872 N N . GLU A 1 246 ? 32.598 -1.142 -14.899 1.00 95.00 246 GLU A N 1
ATOM 1873 C CA . GLU A 1 246 ? 32.554 -0.292 -13.705 1.00 95.00 246 GLU A CA 1
ATOM 1874 C C . GLU A 1 246 ? 31.108 -0.025 -13.277 1.00 95.00 246 GLU A C 1
ATOM 1876 O O . GLU A 1 246 ? 30.765 -0.189 -12.104 1.00 95.00 246 GLU A O 1
ATOM 1881 N N . ALA A 1 247 ? 30.237 0.330 -14.226 1.00 94.88 247 ALA A N 1
ATOM 1882 C CA . ALA A 1 247 ? 28.818 0.525 -13.957 1.00 94.88 247 ALA A CA 1
ATOM 1883 C C . ALA A 1 247 ? 28.171 -0.751 -13.403 1.00 94.88 247 ALA A C 1
ATOM 1885 O O . ALA A 1 247 ? 27.436 -0.690 -12.419 1.00 94.88 247 ALA A O 1
ATOM 1886 N N . ILE A 1 248 ? 28.481 -1.908 -13.992 1.00 96.56 248 ILE A N 1
ATOM 1887 C CA . ILE A 1 248 ? 27.976 -3.208 -13.540 1.00 96.56 248 ILE A CA 1
ATOM 1888 C C . ILE A 1 248 ? 28.467 -3.515 -12.125 1.00 96.56 248 ILE A C 1
ATOM 1890 O O . ILE A 1 248 ? 27.659 -3.919 -11.297 1.00 96.56 248 ILE A O 1
ATOM 1894 N N . ALA A 1 249 ? 29.745 -3.277 -11.811 1.00 90.25 249 ALA A N 1
ATOM 1895 C CA . ALA A 1 249 ? 30.274 -3.493 -10.464 1.00 90.25 249 ALA A CA 1
ATOM 1896 C C . ALA A 1 249 ? 29.577 -2.607 -9.418 1.00 90.25 249 ALA A C 1
ATOM 1898 O O . ALA A 1 249 ? 29.236 -3.077 -8.334 1.00 90.25 249 ALA A O 1
ATOM 1899 N N . ARG A 1 250 ? 29.309 -1.339 -9.755 1.00 90.25 250 ARG A N 1
ATOM 1900 C CA . ARG A 1 250 ? 28.569 -0.412 -8.884 1.00 90.25 250 ARG A CA 1
ATOM 1901 C C . ARG A 1 250 ? 27.121 -0.839 -8.663 1.00 90.25 250 ARG A C 1
ATOM 1903 O O . ARG A 1 250 ? 26.623 -0.672 -7.560 1.00 90.25 250 ARG A O 1
ATOM 1910 N N . ILE A 1 251 ? 26.457 -1.366 -9.692 1.00 93.88 251 ILE A N 1
ATOM 1911 C CA . ILE A 1 251 ? 25.093 -1.900 -9.581 1.00 93.88 251 ILE A CA 1
ATOM 1912 C C . ILE A 1 251 ? 25.095 -3.178 -8.730 1.00 93.88 251 ILE A C 1
ATOM 1914 O O . ILE A 1 251 ? 24.290 -3.303 -7.815 1.00 93.88 251 ILE A O 1
ATOM 1918 N N . ALA A 1 252 ? 26.023 -4.102 -8.989 1.00 88.75 252 ALA A N 1
ATOM 1919 C CA . ALA A 1 252 ? 26.120 -5.377 -8.280 1.00 88.75 252 ALA A CA 1
ATOM 1920 C C . ALA A 1 252 ? 26.435 -5.215 -6.783 1.00 88.75 252 ALA A C 1
ATOM 1922 O O . ALA A 1 252 ? 26.043 -6.062 -5.988 1.00 88.75 252 ALA A O 1
ATOM 1923 N N . ALA A 1 253 ? 27.086 -4.117 -6.383 1.00 86.00 253 ALA A N 1
ATOM 1924 C CA . ALA A 1 253 ? 27.367 -3.802 -4.980 1.00 86.00 253 ALA A CA 1
ATOM 1925 C C . ALA A 1 253 ? 26.110 -3.563 -4.119 1.00 86.00 253 ALA A C 1
ATOM 1927 O O . ALA A 1 253 ? 26.220 -3.551 -2.897 1.00 86.00 253 ALA A O 1
ATOM 1928 N N . TYR A 1 254 ? 24.940 -3.369 -4.736 1.00 85.81 254 TYR A N 1
ATOM 1929 C CA . TYR A 1 254 ? 23.659 -3.305 -4.025 1.00 85.81 254 TYR A CA 1
ATOM 1930 C C . TYR A 1 254 ? 23.088 -4.689 -3.692 1.00 85.81 254 TYR A C 1
ATOM 1932 O O . TYR A 1 254 ? 22.108 -4.768 -2.964 1.00 85.81 254 TYR A O 1
ATOM 1940 N N . GLU A 1 255 ? 23.681 -5.768 -4.220 1.00 86.00 255 GLU A N 1
ATOM 1941 C CA . GLU A 1 255 ? 23.303 -7.157 -3.918 1.00 86.00 255 GLU A CA 1
ATOM 1942 C C . GLU A 1 255 ? 21.799 -7.442 -4.107 1.00 86.00 255 GLU A C 1
ATOM 1944 O O . GLU A 1 255 ? 21.185 -8.212 -3.369 1.00 86.00 255 GLU A O 1
ATOM 1949 N N . CYS A 1 256 ? 21.191 -6.805 -5.111 1.00 90.00 256 CYS A N 1
ATOM 1950 C CA . CYS A 1 256 ? 19.780 -6.983 -5.427 1.00 90.00 256 CYS A CA 1
ATOM 1951 C C . CYS A 1 256 ? 19.480 -8.409 -5.923 1.00 90.00 256 CYS A C 1
ATOM 1953 O O . CYS A 1 256 ? 20.159 -8.934 -6.807 1.00 90.00 256 CYS A O 1
ATOM 1955 N N . GLU A 1 257 ? 18.402 -9.009 -5.424 1.00 93.38 257 GLU A N 1
ATOM 1956 C CA . GLU A 1 257 ? 17.912 -10.322 -5.847 1.00 93.38 257 GLU A CA 1
ATOM 1957 C C . GLU A 1 257 ? 17.355 -10.324 -7.279 1.00 93.38 257 GLU A C 1
ATOM 1959 O O . GLU A 1 257 ? 17.513 -11.310 -8.006 1.00 93.38 257 GLU A O 1
ATOM 1964 N N . TYR A 1 258 ? 16.709 -9.232 -7.696 1.00 95.88 258 TYR A N 1
ATOM 1965 C CA . TYR A 1 258 ? 16.166 -9.061 -9.046 1.00 95.88 258 TYR A CA 1
ATOM 1966 C C . TYR A 1 258 ? 16.247 -7.612 -9.532 1.00 95.88 258 TYR A C 1
ATOM 1968 O O . TYR A 1 258 ? 16.596 -6.695 -8.788 1.00 95.88 258 TYR A O 1
ATOM 1976 N N . ALA A 1 259 ? 15.915 -7.399 -10.803 1.00 97.50 259 ALA A N 1
ATOM 1977 C CA . ALA A 1 259 ? 15.749 -6.062 -11.356 1.00 97.50 259 ALA A CA 1
ATOM 1978 C C . ALA A 1 259 ? 14.439 -5.922 -12.127 1.00 97.50 259 ALA A C 1
ATOM 1980 O O . ALA A 1 259 ? 13.972 -6.875 -12.751 1.00 97.50 259 ALA A O 1
ATOM 1981 N N . ILE A 1 260 ? 13.885 -4.711 -12.123 1.00 97.69 260 ILE A N 1
ATOM 1982 C CA . ILE A 1 260 ? 12.758 -4.308 -12.967 1.00 97.69 260 ILE A CA 1
ATOM 1983 C C . ILE A 1 260 ? 13.269 -3.292 -13.985 1.00 97.69 260 ILE A C 1
ATOM 1985 O O . ILE A 1 260 ? 13.917 -2.316 -13.617 1.00 97.69 260 ILE A O 1
ATOM 1989 N N . VAL A 1 261 ? 12.964 -3.507 -15.261 1.00 97.38 261 VAL A N 1
ATOM 1990 C CA . VAL A 1 261 ? 13.356 -2.637 -16.371 1.00 97.38 261 VAL A CA 1
ATOM 1991 C C . VAL A 1 261 ? 12.112 -2.092 -17.052 1.00 97.38 261 VAL A C 1
ATOM 1993 O O . VAL A 1 261 ? 11.267 -2.845 -17.533 1.00 97.38 261 VAL A O 1
ATOM 1996 N N . VAL A 1 262 ? 12.029 -0.765 -17.120 1.00 96.38 262 VAL A N 1
ATOM 1997 C CA . VAL A 1 262 ? 10.949 -0.028 -17.773 1.00 96.38 262 VAL A CA 1
ATOM 1998 C C . VAL A 1 262 ? 11.563 1.066 -18.635 1.00 96.38 262 VAL A C 1
ATOM 2000 O O . VAL A 1 262 ? 12.059 2.071 -18.133 1.00 96.38 262 VAL A O 1
ATOM 2003 N N . ALA A 1 263 ? 11.544 0.881 -19.955 1.00 92.81 263 ALA A N 1
ATOM 2004 C CA . ALA A 1 263 ? 11.988 1.892 -20.921 1.00 92.81 263 ALA A CA 1
ATOM 2005 C C . ALA A 1 263 ? 13.383 2.508 -20.622 1.00 92.81 263 ALA A C 1
ATOM 2007 O O . ALA A 1 263 ? 13.580 3.717 -20.732 1.00 92.81 263 ALA A O 1
ATOM 2008 N N . TYR A 1 264 ? 14.371 1.690 -20.238 1.00 93.75 264 TYR A N 1
ATOM 2009 C CA . TYR A 1 264 ? 15.728 2.170 -19.919 1.00 93.75 264 TYR A CA 1
ATOM 2010 C C . TYR A 1 264 ? 16.578 2.513 -21.159 1.00 93.75 264 TYR A C 1
ATOM 2012 O O . TYR A 1 264 ? 17.489 3.336 -21.096 1.00 93.75 264 TYR A O 1
ATOM 2020 N N . GLY A 1 265 ? 16.298 1.878 -22.301 1.00 86.38 265 GLY A N 1
ATOM 2021 C CA . GLY A 1 265 ? 16.901 2.206 -23.600 1.00 86.38 265 GLY A CA 1
ATOM 2022 C C . GLY A 1 265 ? 18.339 1.720 -23.835 1.00 86.38 265 GLY A C 1
ATOM 2023 O O . GLY A 1 265 ? 18.815 1.801 -24.965 1.00 86.38 265 GLY A O 1
ATOM 2024 N N . LYS A 1 266 ? 19.036 1.182 -22.824 1.00 90.31 266 LYS A N 1
ATOM 2025 C CA . LYS A 1 266 ? 20.358 0.548 -22.997 1.00 90.31 266 LYS A CA 1
ATOM 2026 C C . LYS A 1 266 ? 20.234 -0.972 -23.093 1.00 90.31 266 LYS A C 1
ATOM 2028 O O . LYS A 1 266 ? 19.399 -1.573 -22.424 1.00 90.31 266 LYS A O 1
ATOM 2033 N N . ILE A 1 267 ? 21.102 -1.588 -23.894 1.00 89.06 267 ILE A N 1
ATOM 2034 C CA . ILE A 1 267 ? 21.210 -3.049 -23.998 1.00 89.06 267 ILE A CA 1
ATOM 2035 C C . ILE A 1 267 ? 21.828 -3.591 -22.709 1.00 89.06 267 ILE A C 1
ATOM 2037 O O . ILE A 1 267 ? 22.882 -3.111 -22.299 1.00 89.06 267 ILE A O 1
ATOM 2041 N N . PHE A 1 268 ? 21.193 -4.595 -22.106 1.00 92.38 268 PHE A N 1
ATOM 2042 C CA . PHE A 1 268 ? 21.688 -5.271 -20.909 1.00 92.38 268 PHE A CA 1
ATOM 2043 C C . PHE A 1 268 ? 22.718 -6.340 -21.290 1.00 92.38 268 PHE A C 1
ATOM 2045 O O . PHE A 1 268 ? 22.365 -7.300 -21.978 1.00 92.38 268 PHE A O 1
ATOM 2052 N N . PRO A 1 269 ? 23.984 -6.217 -20.854 1.00 92.31 269 PRO A N 1
ATOM 2053 C CA . PRO A 1 269 ? 24.963 -7.281 -21.030 1.00 92.31 269 PRO A CA 1
ATOM 2054 C C . PRO A 1 269 ? 24.595 -8.515 -20.199 1.00 92.31 269 PRO A C 1
ATOM 2056 O O . PRO A 1 269 ? 24.046 -8.398 -19.105 1.00 92.31 269 PRO A O 1
ATOM 2059 N N . GLU A 1 270 ? 24.976 -9.701 -20.673 1.00 91.44 270 GLU A N 1
ATOM 2060 C CA . GLU A 1 270 ? 24.742 -10.977 -19.976 1.00 91.44 270 GLU A CA 1
ATOM 2061 C C . GLU A 1 270 ? 25.346 -10.991 -18.559 1.00 91.44 270 GLU A C 1
ATOM 2063 O O . GLU A 1 270 ? 24.761 -11.553 -17.635 1.00 91.44 270 GLU A O 1
ATOM 2068 N N . THR A 1 271 ? 26.471 -10.297 -18.362 1.00 93.31 271 THR A N 1
ATOM 2069 C CA . THR A 1 271 ? 27.119 -10.118 -17.055 1.00 93.31 271 THR A CA 1
ATOM 2070 C C . THR A 1 271 ? 26.268 -9.323 -16.070 1.00 93.31 271 THR A C 1
ATOM 2072 O O . THR A 1 271 ? 26.286 -9.629 -14.884 1.00 93.31 271 THR A O 1
ATOM 2075 N N . LEU A 1 272 ? 25.504 -8.335 -16.546 1.00 94.81 272 LEU A N 1
ATOM 2076 C CA . LEU A 1 272 ? 24.566 -7.591 -15.710 1.00 94.81 272 LEU A CA 1
ATOM 2077 C C . LEU A 1 272 ? 23.323 -8.426 -15.408 1.00 94.81 272 LEU A C 1
ATOM 2079 O O . LEU A 1 272 ? 22.888 -8.463 -14.267 1.00 94.81 272 LEU A O 1
ATOM 2083 N N . ILE A 1 273 ? 22.766 -9.119 -16.407 1.00 93.25 273 ILE A N 1
ATOM 2084 C CA . ILE A 1 273 ? 21.596 -9.989 -16.201 1.00 93.25 273 ILE A CA 1
ATOM 2085 C C . ILE A 1 273 ? 21.918 -11.067 -15.157 1.00 93.25 273 ILE A C 1
ATOM 2087 O O . ILE A 1 273 ? 21.123 -11.310 -14.255 1.00 93.25 273 ILE A O 1
ATOM 2091 N N . SER A 1 274 ? 23.112 -11.657 -15.247 1.00 91.81 274 SER A N 1
ATOM 2092 C CA . SER A 1 274 ? 23.592 -12.692 -14.324 1.00 91.81 274 SER A CA 1
ATOM 2093 C C . SER A 1 274 ? 23.931 -12.167 -12.926 1.00 91.81 274 SER A C 1
ATOM 2095 O O . SER A 1 274 ? 24.091 -12.971 -12.012 1.00 91.81 274 SER A O 1
ATOM 2097 N N . ALA A 1 275 ? 24.047 -10.846 -12.742 1.00 93.44 275 ALA A N 1
ATOM 2098 C CA . ALA A 1 275 ? 24.264 -10.244 -11.426 1.00 93.44 275 ALA A CA 1
ATOM 2099 C C . ALA A 1 275 ? 23.009 -10.301 -10.537 1.00 93.44 275 ALA A C 1
ATOM 2101 O O . ALA A 1 275 ? 23.124 -10.110 -9.332 1.00 93.44 275 ALA A O 1
ATOM 2102 N N . PHE A 1 276 ? 21.837 -10.587 -11.116 1.00 95.25 276 PHE A N 1
ATOM 2103 C CA . PHE A 1 276 ? 20.565 -10.693 -10.407 1.00 95.25 276 PHE A CA 1
ATOM 2104 C C . PHE A 1 276 ? 20.140 -12.170 -10.296 1.00 95.25 276 PHE A C 1
ATOM 2106 O O . PHE A 1 276 ? 19.718 -12.751 -11.300 1.00 95.25 276 PHE A O 1
ATOM 2113 N N . PRO A 1 277 ? 20.218 -12.804 -9.109 1.00 90.38 277 PRO A N 1
ATOM 2114 C CA . PRO A 1 277 ? 19.939 -14.234 -8.927 1.00 90.38 277 PRO A CA 1
ATOM 2115 C C . PRO A 1 277 ? 18.562 -14.696 -9.423 1.00 90.38 277 PRO A C 1
ATOM 2117 O O . PRO A 1 277 ? 18.436 -15.776 -10.004 1.00 90.38 277 PRO A O 1
ATOM 2120 N N . GLN A 1 278 ? 17.521 -13.883 -9.228 1.00 92.81 278 GLN A N 1
ATOM 2121 C CA . GLN A 1 278 ? 16.170 -14.183 -9.710 1.00 92.81 278 GLN A CA 1
ATOM 2122 C C . GLN A 1 278 ? 15.922 -13.664 -11.141 1.00 92.81 278 GLN A C 1
ATOM 2124 O O . GLN A 1 278 ? 14.926 -14.023 -11.778 1.00 92.81 278 GLN A O 1
ATOM 2129 N N . GLY A 1 279 ? 16.877 -12.916 -11.696 1.00 93.81 279 GLY A N 1
ATOM 2130 C CA . GLY A 1 279 ? 16.895 -12.383 -13.052 1.00 93.81 279 GLY A CA 1
ATOM 2131 C C . GLY A 1 279 ? 16.306 -10.981 -13.182 1.00 93.81 279 GLY A C 1
ATOM 2132 O O . GLY A 1 279 ? 16.066 -10.273 -12.206 1.00 93.81 279 GLY A O 1
ATOM 2133 N N . VAL A 1 280 ? 16.096 -10.575 -14.434 1.00 96.62 280 VAL A N 1
ATOM 2134 C CA . VAL A 1 280 ? 15.665 -9.223 -14.798 1.00 96.62 280 VAL A CA 1
ATOM 2135 C C . VAL A 1 280 ? 14.284 -9.287 -15.441 1.00 96.62 280 VAL A C 1
ATOM 2137 O O . VAL A 1 280 ? 14.098 -9.984 -16.437 1.00 96.62 280 VAL A O 1
ATOM 2140 N N . ILE A 1 281 ? 13.321 -8.563 -14.881 1.00 96.75 281 ILE A N 1
ATOM 2141 C CA . ILE A 1 281 ? 11.959 -8.436 -15.399 1.00 96.75 281 ILE A CA 1
ATOM 2142 C C . ILE A 1 281 ? 11.909 -7.206 -16.303 1.00 96.75 281 ILE A C 1
ATOM 2144 O O . ILE A 1 281 ? 12.197 -6.100 -15.856 1.00 96.75 281 ILE A O 1
ATOM 2148 N N . ASN A 1 282 ? 11.523 -7.382 -17.564 1.00 96.00 282 ASN A N 1
ATOM 2149 C CA . ASN A 1 282 ? 11.306 -6.289 -18.509 1.00 96.00 282 ASN A CA 1
ATOM 2150 C C . ASN A 1 282 ? 9.806 -6.076 -18.741 1.00 96.00 282 ASN A C 1
ATOM 2152 O O . ASN A 1 282 ? 9.078 -7.034 -19.018 1.00 96.00 282 ASN A O 1
ATOM 2156 N N . VAL A 1 283 ? 9.363 -4.821 -18.654 1.00 95.12 283 VAL A N 1
ATOM 2157 C CA . VAL A 1 283 ? 7.998 -4.396 -18.983 1.00 95.12 283 VAL A CA 1
ATOM 2158 C C . VAL A 1 283 ? 7.979 -3.883 -20.420 1.00 95.12 283 VAL A C 1
ATOM 2160 O O . VAL A 1 283 ? 8.537 -2.828 -20.727 1.00 95.12 283 VAL A O 1
ATOM 2163 N N . HIS A 1 284 ? 7.336 -4.640 -21.307 1.00 94.69 284 HIS A N 1
ATOM 2164 C CA . HIS A 1 284 ? 7.296 -4.374 -22.743 1.00 94.69 284 HIS A CA 1
ATOM 2165 C C . HIS A 1 284 ? 5.903 -3.936 -23.199 1.00 94.69 284 HIS A C 1
ATOM 2167 O O . HIS A 1 284 ? 4.916 -4.585 -22.873 1.00 94.69 284 HIS A O 1
ATOM 2173 N N . TYR A 1 285 ? 5.802 -2.867 -23.988 1.00 93.81 285 TYR A N 1
ATOM 2174 C CA . TYR A 1 285 ? 4.522 -2.228 -24.347 1.00 93.81 285 TYR A CA 1
ATOM 2175 C C . TYR A 1 285 ? 3.860 -2.824 -25.602 1.00 93.81 285 TYR A C 1
ATOM 2177 O O . TYR A 1 285 ? 3.388 -2.106 -26.486 1.00 93.81 285 TYR A O 1
ATOM 2185 N N . SER A 1 286 ? 3.843 -4.152 -25.685 1.00 95.06 286 SER A N 1
ATOM 2186 C CA . SER A 1 286 ? 2.995 -4.912 -26.604 1.00 95.06 286 SER A CA 1
ATOM 2187 C C . SER A 1 286 ? 2.605 -6.250 -25.983 1.00 95.06 286 SER A C 1
ATOM 2189 O O . SER A 1 286 ? 3.187 -6.688 -24.991 1.00 95.06 286 SER A O 1
ATOM 2191 N N . LEU A 1 287 ? 1.647 -6.939 -26.606 1.00 95.62 287 LEU A N 1
ATOM 2192 C CA . LEU A 1 287 ? 1.372 -8.351 -26.341 1.00 95.62 287 LEU A CA 1
ATOM 2193 C C . LEU A 1 287 ? 2.391 -9.216 -27.099 1.00 95.62 287 LEU A C 1
ATOM 2195 O O . LEU A 1 287 ? 2.179 -9.576 -28.262 1.00 95.62 287 LEU A O 1
ATOM 2199 N N . LEU A 1 288 ? 3.526 -9.517 -26.462 1.00 95.25 288 LEU A N 1
ATOM 2200 C CA . LEU A 1 288 ? 4.546 -10.403 -27.022 1.00 95.25 288 LEU A CA 1
ATOM 2201 C C . LEU A 1 288 ? 3.936 -11.755 -27.447 1.00 95.25 288 LEU A C 1
ATOM 2203 O O . LEU A 1 288 ? 3.005 -12.244 -26.809 1.00 95.25 288 LEU A O 1
ATOM 2207 N N . PRO A 1 289 ? 4.438 -12.372 -28.533 1.00 94.62 289 PRO A N 1
ATOM 2208 C CA . PRO A 1 289 ? 5.647 -12.012 -29.279 1.00 94.62 289 PRO A CA 1
ATOM 2209 C C . PRO A 1 289 ? 5.460 -10.900 -30.331 1.00 94.62 289 PRO A C 1
ATOM 2211 O O . PRO A 1 289 ? 6.395 -10.636 -31.090 1.00 94.62 289 PRO A O 1
ATOM 2214 N N . LYS A 1 290 ? 4.290 -10.245 -30.422 1.00 95.12 290 LYS A N 1
ATOM 2215 C CA . LYS A 1 290 ? 4.105 -9.131 -31.368 1.00 95.12 290 LYS A CA 1
ATOM 2216 C C . LYS A 1 290 ? 4.965 -7.925 -30.986 1.00 95.12 290 LYS A C 1
ATOM 2218 O O . LYS A 1 290 ? 5.084 -7.594 -29.813 1.00 95.12 290 LYS A O 1
ATOM 2223 N N . TYR A 1 291 ? 5.491 -7.234 -31.997 1.00 94.62 291 TYR A N 1
ATOM 2224 C CA . TYR A 1 291 ? 6.201 -5.952 -31.877 1.00 94.62 291 TYR A CA 1
ATOM 2225 C C . TYR A 1 291 ? 7.333 -5.938 -30.839 1.00 94.62 291 TYR A C 1
ATOM 2227 O O . TYR A 1 291 ? 7.365 -5.097 -29.948 1.00 94.62 291 TYR A O 1
ATOM 2235 N N . ARG A 1 292 ? 8.283 -6.871 -30.952 1.00 93.38 292 ARG A N 1
ATOM 2236 C CA . ARG A 1 292 ? 9.560 -6.784 -30.223 1.00 93.38 292 ARG A CA 1
ATOM 2237 C C . ARG A 1 292 ? 10.329 -5.516 -30.604 1.00 93.38 292 ARG A C 1
ATOM 2239 O O . ARG A 1 292 ? 10.215 -5.037 -31.733 1.00 93.38 292 ARG A O 1
ATOM 2246 N N . GLY A 1 293 ? 11.182 -5.037 -29.706 1.00 88.88 293 GLY A N 1
ATOM 2247 C CA . GLY A 1 293 ? 12.091 -3.928 -29.957 1.00 88.88 293 GLY A CA 1
ATOM 2248 C C . GLY A 1 293 ? 11.572 -2.569 -29.493 1.00 88.88 293 GLY A C 1
ATOM 2249 O O . GLY A 1 293 ? 10.695 -2.459 -28.649 1.00 88.88 293 GLY A O 1
ATOM 2250 N N . ALA A 1 294 ? 12.174 -1.504 -30.017 1.00 87.31 294 ALA A N 1
ATOM 2251 C CA . ALA A 1 294 ? 12.140 -0.191 -29.372 1.00 87.31 294 ALA A CA 1
ATOM 2252 C C . ALA A 1 294 ? 10.836 0.614 -29.537 1.00 87.31 294 ALA A C 1
ATOM 2254 O O . ALA A 1 294 ? 10.633 1.567 -28.791 1.00 87.31 294 ALA A O 1
ATOM 2255 N N . THR A 1 295 ? 9.980 0.277 -30.506 1.00 91.69 295 THR A N 1
ATOM 2256 C CA . THR A 1 295 ? 8.787 1.080 -30.859 1.00 91.69 295 THR A CA 1
ATOM 2257 C C . THR A 1 295 ? 7.517 0.223 -30.966 1.00 91.69 295 THR A C 1
ATOM 2259 O O . THR A 1 295 ? 6.895 0.155 -32.034 1.00 91.69 295 THR A O 1
ATOM 2262 N N . PRO A 1 296 ? 7.155 -0.523 -29.906 1.00 93.19 296 PRO A N 1
ATOM 2263 C CA . PRO A 1 296 ? 6.054 -1.480 -29.954 1.00 93.19 296 PRO A CA 1
ATOM 2264 C C . PRO A 1 296 ? 4.688 -0.807 -30.136 1.00 93.19 296 PRO A C 1
ATOM 2266 O O . PRO A 1 296 ? 3.844 -1.301 -30.886 1.00 93.19 296 PRO A O 1
ATOM 2269 N N . LEU A 1 297 ? 4.489 0.344 -29.489 1.00 91.88 297 LEU A N 1
ATOM 2270 C CA . LEU A 1 297 ? 3.235 1.087 -29.526 1.00 91.88 297 LEU A CA 1
ATOM 2271 C C . LEU A 1 297 ? 3.012 1.727 -30.900 1.00 91.88 297 LEU A C 1
ATOM 2273 O O . LEU A 1 297 ? 1.936 1.589 -31.480 1.00 91.88 297 LEU A O 1
ATOM 2277 N N . GLU A 1 298 ? 4.034 2.383 -31.448 1.00 95.00 298 GLU A N 1
ATOM 2278 C CA . GLU A 1 298 ? 3.979 2.987 -32.778 1.00 95.00 298 GLU A CA 1
ATOM 2279 C C . GLU A 1 298 ? 3.736 1.927 -33.854 1.00 95.00 298 GLU A C 1
ATOM 2281 O O . GLU A 1 298 ? 2.955 2.159 -34.776 1.00 95.00 298 GLU A O 1
ATOM 2286 N N . ALA A 1 299 ? 4.360 0.752 -33.724 1.00 95.94 299 ALA A N 1
ATOM 2287 C CA . ALA A 1 299 ? 4.165 -0.351 -34.657 1.00 95.94 299 ALA A CA 1
ATOM 2288 C C . ALA A 1 299 ? 2.725 -0.891 -34.623 1.00 95.94 299 ALA A C 1
ATOM 2290 O O . ALA A 1 299 ? 2.134 -1.095 -35.684 1.00 95.94 299 ALA A O 1
ATOM 2291 N N . ALA A 1 300 ? 2.138 -1.055 -33.432 1.00 96.69 300 ALA A N 1
ATOM 2292 C CA . ALA A 1 300 ? 0.741 -1.464 -33.285 1.00 96.69 300 ALA A CA 1
ATOM 2293 C C . ALA A 1 300 ? -0.228 -0.434 -33.895 1.00 96.69 300 ALA A C 1
ATOM 2295 O O . ALA A 1 300 ? -1.145 -0.805 -34.629 1.00 96.69 300 ALA A O 1
ATOM 2296 N N . LEU A 1 301 ? 0.008 0.861 -33.649 1.00 95.69 301 LEU A N 1
ATOM 2297 C CA . LEU A 1 301 ? -0.793 1.947 -34.225 1.00 95.69 301 LEU A CA 1
ATOM 2298 C C . LEU A 1 301 ? -0.687 1.991 -35.754 1.00 95.69 301 LEU A C 1
ATOM 2300 O O . LEU A 1 301 ? -1.703 2.114 -36.434 1.00 95.69 301 LEU A O 1
ATOM 2304 N N . LEU A 1 302 ? 0.525 1.861 -36.301 1.00 96.81 302 LEU A N 1
ATOM 2305 C CA . LEU A 1 302 ? 0.762 1.863 -37.746 1.00 96.81 302 LEU A CA 1
ATOM 2306 C C . LEU A 1 302 ? 0.108 0.663 -38.443 1.00 96.81 302 LEU A C 1
ATOM 2308 O O . LEU A 1 302 ? -0.396 0.799 -39.557 1.00 96.81 302 LEU A O 1
ATOM 2312 N N . ALA A 1 303 ? 0.097 -0.499 -37.788 1.00 96.94 303 ALA A N 1
ATOM 2313 C CA . ALA A 1 303 ? -0.574 -1.698 -38.280 1.00 96.94 303 ALA A CA 1
ATOM 2314 C C . ALA A 1 303 ? -2.110 -1.620 -38.182 1.00 96.94 303 ALA A C 1
ATOM 2316 O O . ALA A 1 303 ? -2.800 -2.454 -38.768 1.00 96.94 303 ALA A O 1
ATOM 2317 N N . GLY A 1 304 ? -2.650 -0.626 -37.466 1.00 96.81 304 GLY A N 1
ATOM 2318 C CA . GLY A 1 304 ? -4.084 -0.501 -37.215 1.00 96.81 304 GLY A CA 1
ATOM 2319 C C . GLY A 1 304 ? -4.622 -1.572 -36.264 1.00 96.81 304 GLY A C 1
ATOM 2320 O O . GLY A 1 304 ? -5.790 -1.949 -36.375 1.00 96.81 304 GLY A O 1
ATOM 2321 N N . ASP A 1 305 ? -3.789 -2.085 -35.352 1.00 96.94 305 ASP A N 1
ATOM 2322 C CA . ASP A 1 305 ? -4.207 -3.109 -34.395 1.00 96.94 305 ASP A CA 1
ATOM 2323 C C . ASP A 1 305 ? -5.283 -2.548 -33.449 1.00 96.94 305 ASP A C 1
ATOM 2325 O O . ASP A 1 305 ? -5.094 -1.537 -32.775 1.00 96.94 305 ASP A O 1
ATOM 2329 N N . ALA A 1 306 ? -6.425 -3.238 -33.370 1.00 95.94 306 ALA A N 1
ATOM 2330 C CA . ALA A 1 306 ? -7.536 -2.852 -32.494 1.00 95.94 306 ALA A CA 1
ATOM 2331 C C . ALA A 1 306 ? -7.254 -3.119 -31.004 1.00 95.94 306 ALA A C 1
ATOM 2333 O O . ALA A 1 306 ? -7.920 -2.559 -30.136 1.00 95.94 306 ALA A O 1
ATOM 2334 N N . VAL A 1 307 ? -6.296 -4.004 -30.714 1.00 94.69 307 VAL A N 1
ATOM 2335 C CA . VAL A 1 307 ? -5.897 -4.405 -29.363 1.00 94.69 307 VAL A CA 1
ATOM 2336 C C . VAL A 1 307 ? -4.375 -4.468 -29.305 1.00 94.69 307 VAL A C 1
ATOM 2338 O O . VAL A 1 307 ? -3.740 -5.146 -30.112 1.00 94.69 307 VAL A O 1
ATOM 2341 N N . THR A 1 308 ? -3.809 -3.789 -28.315 1.00 95.31 308 THR A N 1
ATOM 2342 C CA . THR A 1 308 ? -2.429 -3.962 -27.852 1.00 95.31 308 THR A CA 1
ATOM 2343 C C . THR A 1 308 ? -2.458 -4.170 -26.334 1.00 95.31 308 THR A C 1
ATOM 2345 O O . THR A 1 308 ? -3.532 -4.336 -25.755 1.00 95.31 308 THR A O 1
ATOM 2348 N N . GLY A 1 309 ? -1.307 -4.185 -25.677 1.00 94.25 309 GLY A N 1
ATOM 2349 C CA . GLY A 1 309 ? -1.221 -4.381 -24.238 1.00 94.25 309 GLY A CA 1
ATOM 2350 C C . GLY A 1 309 ? 0.204 -4.244 -23.737 1.00 94.25 309 GLY A C 1
ATOM 2351 O O . GLY A 1 309 ? 1.050 -3.642 -24.398 1.00 94.25 309 GLY A O 1
ATOM 2352 N N . VAL A 1 310 ? 0.454 -4.816 -22.568 1.00 95.38 310 VAL A N 1
ATOM 2353 C CA . VAL A 1 310 ? 1.758 -4.823 -21.911 1.00 95.38 310 VAL A CA 1
ATOM 2354 C C . VAL A 1 310 ? 2.116 -6.268 -21.611 1.00 95.38 310 VAL A C 1
ATOM 2356 O O . VAL A 1 310 ? 1.253 -7.047 -21.238 1.00 95.38 310 VAL A O 1
ATOM 2359 N N . THR A 1 311 ? 3.382 -6.631 -21.765 1.00 96.62 311 THR A N 1
ATOM 2360 C CA . THR A 1 311 ? 3.902 -7.930 -21.349 1.00 96.62 311 THR A CA 1
ATOM 2361 C C . THR A 1 311 ? 4.979 -7.739 -20.300 1.00 96.62 311 THR A C 1
ATOM 2363 O O . THR A 1 311 ? 5.934 -6.993 -20.517 1.00 96.62 311 THR A O 1
ATOM 2366 N N . MET A 1 312 ? 4.876 -8.472 -19.197 1.00 96.69 312 MET A N 1
ATOM 2367 C CA . MET A 1 312 ? 5.998 -8.695 -18.290 1.00 96.69 312 MET A CA 1
ATOM 2368 C C . MET A 1 312 ? 6.724 -9.963 -18.721 1.00 96.69 312 MET A C 1
ATOM 2370 O O . MET A 1 312 ? 6.107 -11.022 -18.820 1.00 96.69 312 MET A O 1
ATOM 2374 N N . GLN A 1 313 ? 8.027 -9.869 -18.968 1.00 95.38 313 GLN A N 1
ATOM 2375 C CA . GLN A 1 313 ? 8.860 -11.007 -19.362 1.00 95.38 313 GLN A CA 1
ATOM 2376 C C . GLN A 1 313 ? 10.139 -11.065 -18.529 1.00 95.38 313 GLN A C 1
ATOM 2378 O O . GLN A 1 313 ? 10.666 -10.029 -18.117 1.00 95.38 313 GLN A O 1
ATOM 2383 N N . LYS A 1 314 ? 10.688 -12.262 -18.332 1.00 94.38 314 LYS A N 1
ATOM 2384 C CA . LYS A 1 314 ? 12.047 -12.427 -17.808 1.00 94.38 314 LYS A CA 1
ATOM 2385 C C . LYS A 1 314 ? 13.042 -12.280 -18.956 1.00 94.38 314 LYS A C 1
ATOM 2387 O O . LYS A 1 314 ? 12.982 -13.064 -19.895 1.00 94.38 314 LYS A O 1
ATOM 2392 N N . MET A 1 315 ? 13.936 -11.291 -18.911 1.00 92.31 315 MET A N 1
ATOM 2393 C CA . MET A 1 315 ? 14.874 -11.021 -20.007 1.00 92.31 315 MET A CA 1
ATOM 2394 C C . MET A 1 315 ? 15.704 -12.259 -20.359 1.00 92.31 315 MET A C 1
ATOM 2396 O O . MET A 1 315 ? 16.288 -12.904 -19.487 1.00 92.31 315 MET A O 1
ATOM 2400 N N . ALA A 1 316 ? 15.792 -12.537 -21.656 1.00 85.75 316 ALA A N 1
ATOM 2401 C CA . ALA A 1 316 ? 16.738 -13.477 -22.234 1.00 85.75 316 ALA A CA 1
ATOM 2402 C C . ALA A 1 316 ? 17.862 -12.715 -22.951 1.00 85.75 316 ALA A C 1
ATOM 2404 O O . ALA A 1 316 ? 17.833 -11.490 -23.080 1.00 85.75 316 ALA A O 1
ATOM 2405 N N . LYS A 1 317 ? 18.857 -13.454 -23.451 1.00 80.56 317 LYS A N 1
ATOM 2406 C CA . LYS A 1 317 ? 19.928 -12.897 -24.290 1.00 80.56 317 LYS A CA 1
ATOM 2407 C C . LYS A 1 317 ? 19.392 -12.268 -25.579 1.00 80.56 317 LYS A C 1
ATOM 2409 O O . LYS A 1 317 ? 19.936 -11.279 -26.063 1.00 80.56 317 LYS A O 1
ATOM 2414 N N . GLU A 1 318 ? 18.355 -12.871 -26.146 1.00 84.00 318 GLU A N 1
ATOM 2415 C CA . GLU A 1 318 ? 17.670 -12.354 -27.324 1.00 84.00 318 GLU A CA 1
ATOM 2416 C C . GLU A 1 318 ? 16.675 -11.253 -26.938 1.00 84.00 318 GLU A C 1
ATOM 2418 O O . GLU A 1 318 ? 15.957 -11.357 -25.940 1.00 84.00 318 GLU A O 1
ATOM 2423 N N . LEU A 1 319 ? 16.632 -10.193 -27.751 1.00 85.06 319 LEU A N 1
ATOM 2424 C CA . LEU A 1 319 ? 15.794 -9.018 -27.523 1.00 85.06 319 LEU A CA 1
ATOM 2425 C C . LEU A 1 319 ? 14.309 -9.400 -27.478 1.00 85.06 319 LEU A C 1
ATOM 2427 O O . LEU A 1 319 ? 13.769 -9.917 -28.456 1.00 85.06 319 LEU A O 1
ATOM 2431 N N . ASP A 1 320 ? 13.658 -9.106 -26.352 1.00 85.88 320 ASP A N 1
ATOM 2432 C CA . ASP A 1 320 ? 12.228 -9.338 -26.102 1.00 85.88 320 ASP A CA 1
ATOM 2433 C C . ASP A 1 320 ? 11.738 -10.761 -26.430 1.00 85.88 320 ASP A C 1
ATOM 2435 O O . ASP A 1 320 ? 10.616 -10.980 -26.900 1.00 85.88 320 ASP A O 1
ATOM 2439 N N . ALA A 1 321 ? 12.613 -11.744 -26.217 1.00 88.25 321 ALA A N 1
ATOM 2440 C CA . ALA A 1 321 ? 12.345 -13.167 -26.413 1.00 88.25 321 ALA A CA 1
ATOM 2441 C C . ALA A 1 321 ? 12.305 -13.943 -25.086 1.00 88.25 321 ALA A C 1
ATOM 2443 O O . ALA A 1 321 ? 12.436 -15.164 -25.076 1.00 88.25 321 ALA A O 1
ATOM 2444 N N . GLY A 1 322 ? 12.162 -13.217 -23.979 1.00 89.69 322 GLY A N 1
ATOM 2445 C CA . GLY A 1 322 ? 12.088 -13.766 -22.639 1.00 89.69 322 GLY A CA 1
ATOM 2446 C C . GLY A 1 322 ? 10.826 -14.578 -22.371 1.00 89.69 322 GLY A C 1
ATOM 2447 O O . GLY A 1 322 ? 9.819 -14.436 -23.069 1.00 89.69 322 GLY A O 1
ATOM 2448 N N . ASP A 1 323 ? 10.864 -15.382 -21.309 1.00 93.56 323 ASP A N 1
ATOM 2449 C CA . ASP A 1 323 ? 9.681 -16.092 -20.823 1.00 93.56 323 ASP A CA 1
ATOM 2450 C C . ASP A 1 323 ? 8.628 -15.080 -20.358 1.00 93.56 323 ASP A C 1
ATOM 2452 O O . ASP A 1 323 ? 8.908 -14.206 -19.531 1.00 93.56 323 ASP A O 1
ATOM 2456 N N . ILE A 1 324 ? 7.413 -15.201 -20.894 1.00 95.75 324 ILE A N 1
ATOM 2457 C CA . ILE A 1 324 ? 6.283 -14.338 -20.546 1.00 95.75 324 ILE A CA 1
ATOM 2458 C C . ILE A 1 324 ? 5.772 -14.715 -19.153 1.00 95.75 324 ILE A C 1
ATOM 2460 O O . ILE A 1 324 ? 5.425 -15.866 -18.898 1.00 95.75 324 ILE A O 1
ATOM 2464 N N . ILE A 1 325 ? 5.701 -13.721 -18.270 1.00 94.69 325 ILE A N 1
ATOM 2465 C CA . ILE A 1 325 ? 5.206 -13.837 -16.895 1.00 94.69 325 ILE A CA 1
ATOM 2466 C C . ILE A 1 325 ? 3.714 -13.482 -16.838 1.00 94.69 325 ILE A C 1
ATOM 2468 O O . ILE A 1 325 ? 2.935 -14.204 -16.220 1.00 94.69 325 ILE A O 1
ATOM 2472 N N . ALA A 1 326 ? 3.317 -12.371 -17.475 1.00 93.56 326 ALA A N 1
ATOM 2473 C CA . ALA A 1 326 ? 1.943 -11.858 -17.488 1.00 93.56 326 ALA A CA 1
ATOM 2474 C C . ALA A 1 326 ? 1.683 -10.942 -18.701 1.00 93.56 326 ALA A C 1
ATOM 2476 O O . ALA A 1 326 ? 2.630 -10.342 -19.225 1.00 93.56 326 ALA A O 1
ATOM 2477 N N . GLN A 1 327 ? 0.412 -10.835 -19.115 1.00 92.50 327 GLN A N 1
ATOM 2478 C CA . GLN A 1 327 ? -0.103 -9.992 -20.207 1.00 92.50 327 GLN A CA 1
ATOM 2479 C C . GLN A 1 327 ? -1.500 -9.448 -19.901 1.00 92.50 327 GLN A C 1
ATOM 2481 O O . GLN A 1 327 ? -2.249 -10.165 -19.198 1.00 92.50 327 GLN A O 1
#

Foldseek 3Di:
DFEFAAPVPVLQQAQADADDPVQQVHPVVVVLVVVQVVRQVVVVQRQKDASSRRVHRYQKMKGWPLNPDPPPPPDDDPDDDDPRPDGDIDMFGPKDWDDFAPDWDWDKDDDPRHPQKIFTAIFGQKIWMWGAGSNGHIDIDIDGDPVRVVVVQNVCSNHSHHRVVGGPPIDRRDPPVPQAEEEAAFAPVSLVVQVVCVVVVNAHQEYEAAAFWQDDPPGDGDGGSNVVSCVVVVHHYDHDNACDPVVLVVVLVSVGQEYEHEHRPYDDDPSSQVSHVNGYKYKAFFDPPQQFDDPRPVVCVVVVPPDTGIWIFGDDPDGPPGHTDDD

Sequence (327 aa):
MKEIVQDGAPVLRGTAEPVPEKLFGSPELARLVKDMEEALDKEIEGVALAAPQIGVPYRLFIVRKDRTLPFQKEGPKKGPPAPPPAPEVEVYVNPEILKTSRKRANMDEGCLSVRGIYGTTSRHERVTIRARRPDGSNVERGAGGLMAQIFEHEVDHLNGILFIDHAKNLVRISHGAQPSFAYFGTPSVASETLAMLLEQGFVPDVVVTSPDAPKGRGLALAPSETKELALLHGIPVLTPEKLDTEAIARIAAYECEYAIVVAYGKIFPETLISAFPQGVINVHYSLLPKYRGATPLEAALLAGDAVTGVTMQKMAKELDAGDIIAQ

Nearest PDB structures (foldseek):
  3g5k-assembly1_A  TM=8.425E-01  e=3.315E-17  Homo sapiens
  6jfn-assembly1_A  TM=9.059E-01  e=4.796E-16  Pseudomonas aeruginosa
  6iky-assembly1_A  TM=9.290E-01  e=4.536E-15  Xanthomonas oryzae pv. oryzae KACC 10331
  5cy7-assembly1_A  TM=8.970E-01  e=2.189E-15  Xanthomonas oryzae pv. oryzae KACC 10331
  5cp0-assembly1_A  TM=9.103E-01  e=3.348E-15  Xanthomonas oryzae pv. oryzae KACC 10331

Solvent-accessible surface area (backbone atoms only — not comparable to full-atom values): 18108 Å² total; per-residue (Å²): 135,54,61,69,45,46,76,87,45,68,51,46,59,35,66,31,42,68,67,57,79,85,42,46,67,31,72,66,46,54,48,52,54,49,43,50,49,64,40,41,68,74,37,87,85,54,40,61,52,34,34,24,39,51,70,35,56,35,22,35,37,38,34,36,48,73,66,66,54,72,79,74,84,64,68,92,66,94,65,82,78,75,78,78,70,73,90,42,73,49,60,36,35,51,62,44,80,78,46,69,43,93,56,64,41,80,42,83,44,71,45,87,34,42,75,41,40,35,24,38,33,80,36,41,42,27,30,27,38,37,27,24,36,66,76,58,50,80,46,76,49,78,36,47,54,70,58,15,43,49,54,54,53,45,52,30,36,33,58,20,41,56,70,81,79,70,36,40,79,73,42,73,49,72,75,55,79,69,76,41,26,34,37,30,19,23,50,59,73,27,24,54,52,49,51,55,35,47,75,72,70,50,73,50,70,30,39,40,29,58,53,62,41,66,45,75,92,84,51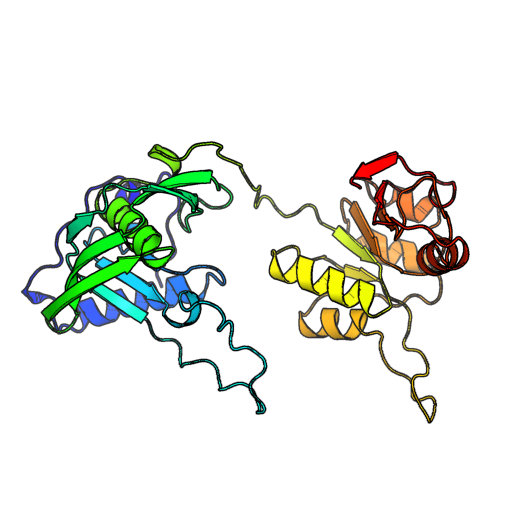,48,74,36,72,34,54,26,54,54,54,34,55,75,71,71,35,47,75,44,52,52,92,54,85,42,75,66,46,40,52,63,58,50,73,68,67,27,38,28,34,42,36,28,70,55,89,69,82,81,48,69,72,54,46,66,56,17,83,78,30,38,37,36,56,38,61,21,51,69,83,48,56,61,67,98,56,21,55,62,50,38,59,75,72,62,54,93,72,79,45,46,22,37,22,39,66,49,97,50,83,76,64,30,59,76,75,49,112

Mean predicted aligned error: 14.42 Å